Protein AF-A0A6N7MGC2-F1 (afdb_monomer)

pLDDT: mean 86.84, std 16.42, range [33.59, 98.62]

Structure (mmCIF, N/CA/C/O backbone):
data_AF-A0A6N7MGC2-F1
#
_entry.id   AF-A0A6N7MGC2-F1
#
loop_
_atom_site.group_PDB
_atom_site.id
_atom_site.type_symbol
_atom_site.label_atom_id
_atom_site.label_alt_id
_atom_site.label_comp_id
_atom_site.label_asym_id
_atom_site.label_entity_id
_atom_site.label_seq_id
_atom_site.pdbx_PDB_ins_code
_atom_site.Cartn_x
_atom_site.Cartn_y
_atom_site.Cartn_z
_atom_site.occupancy
_atom_site.B_iso_or_equiv
_atom_site.auth_seq_id
_atom_site.auth_comp_id
_atom_site.auth_asym_id
_atom_site.auth_atom_id
_atom_site.pdbx_PDB_model_num
ATOM 1 N N . MET A 1 1 ? -39.165 21.236 25.425 1.00 49.34 1 MET A N 1
ATOM 2 C CA . MET A 1 1 ? -38.342 21.626 24.255 1.00 49.34 1 MET A CA 1
ATOM 3 C C . MET A 1 1 ? -36.932 21.030 24.296 1.00 49.34 1 MET A C 1
ATOM 5 O O . MET A 1 1 ? -36.634 20.258 23.402 1.00 49.34 1 MET A O 1
ATOM 9 N N . LYS A 1 2 ? -36.107 21.239 25.341 1.00 40.44 2 LYS A N 1
ATOM 10 C CA . LYS A 1 2 ? -34.756 20.620 25.443 1.00 40.44 2 LYS A CA 1
ATOM 11 C C . LYS A 1 2 ? -34.733 19.079 25.332 1.00 40.44 2 LYS A C 1
ATOM 13 O O . LYS A 1 2 ? -33.880 18.546 24.641 1.00 40.44 2 LYS A O 1
ATOM 18 N N . LYS A 1 3 ? -35.701 18.368 25.933 1.00 43.81 3 LYS A N 1
ATOM 19 C CA . LYS A 1 3 ? -35.820 16.896 25.819 1.00 43.81 3 LYS A CA 1
ATOM 20 C C . LYS A 1 3 ? -36.226 16.407 24.418 1.00 43.81 3 LYS A C 1
ATOM 22 O O . LYS A 1 3 ? -35.813 15.330 24.025 1.00 43.81 3 LYS A O 1
ATOM 27 N N . ILE A 1 4 ? -36.994 17.203 23.668 1.00 55.88 4 ILE A N 1
ATOM 28 C CA . ILE A 1 4 ? -37.444 16.861 22.304 1.00 55.88 4 ILE A CA 1
ATOM 29 C C . ILE A 1 4 ? -36.306 17.088 21.302 1.00 55.88 4 ILE A C 1
ATOM 31 O O . ILE A 1 4 ? -36.087 16.255 20.434 1.00 55.88 4 ILE A O 1
ATOM 35 N N . VAL A 1 5 ? -35.529 18.164 21.477 1.00 54.72 5 VAL A N 1
ATOM 36 C CA . VAL A 1 5 ? -34.325 18.437 20.673 1.00 54.72 5 VAL A CA 1
ATOM 37 C C . VAL A 1 5 ? -33.244 17.377 20.921 1.00 54.72 5 VAL A C 1
ATOM 39 O O . VAL A 1 5 ? -32.645 16.898 19.968 1.00 54.72 5 VAL A O 1
ATOM 42 N N . LEU A 1 6 ? -33.048 16.939 22.173 1.00 43.72 6 LEU A N 1
ATOM 43 C CA . LEU A 1 6 ? -32.115 15.852 22.498 1.00 43.72 6 LEU A CA 1
ATOM 44 C C . LEU A 1 6 ? -32.535 14.516 21.852 1.00 43.72 6 LEU A C 1
ATOM 46 O O . LEU A 1 6 ? -31.689 13.799 21.331 1.00 43.72 6 LEU A O 1
ATOM 50 N N . PHE A 1 7 ? -33.838 14.212 21.825 1.00 50.56 7 PHE A N 1
ATOM 51 C CA . PHE A 1 7 ? -34.376 13.007 21.180 1.00 50.56 7 PHE A CA 1
ATOM 52 C C . PHE A 1 7 ? -34.230 13.050 19.648 1.00 50.56 7 PHE A C 1
ATOM 54 O O . PHE A 1 7 ? -33.883 12.047 19.034 1.00 50.56 7 PHE A O 1
ATOM 61 N N . PHE A 1 8 ? -34.422 14.224 19.036 1.00 50.25 8 PHE A N 1
ATOM 62 C CA . PHE A 1 8 ? -34.206 14.431 17.600 1.00 50.25 8 PHE A CA 1
ATOM 63 C C . PHE A 1 8 ? -32.728 14.320 17.199 1.00 50.25 8 PHE A C 1
ATOM 65 O O . PHE A 1 8 ? -32.427 13.734 16.164 1.00 50.25 8 PHE A O 1
ATOM 72 N N . ILE A 1 9 ? -31.802 14.828 18.021 1.00 54.12 9 ILE A N 1
ATOM 73 C CA . ILE A 1 9 ? -30.356 14.724 17.764 1.00 54.12 9 ILE A CA 1
ATOM 74 C C . ILE A 1 9 ? -29.882 13.268 17.894 1.00 54.12 9 ILE A C 1
ATOM 76 O O . ILE A 1 9 ? -29.154 12.795 17.028 1.00 54.12 9 ILE A O 1
ATOM 80 N N . ILE A 1 10 ? -30.348 12.526 18.906 1.00 51.56 10 ILE A N 1
ATOM 81 C CA . ILE A 1 10 ? -30.044 11.090 19.052 1.00 51.56 10 ILE A CA 1
ATOM 82 C C . ILE A 1 10 ? -30.620 10.289 17.871 1.00 51.56 10 ILE A C 1
ATOM 84 O O . ILE A 1 10 ? -29.936 9.437 17.314 1.00 51.56 10 ILE A O 1
ATOM 88 N N . SER A 1 11 ? -31.840 10.607 17.427 1.00 50.06 11 SER A N 1
ATOM 89 C CA . SER A 1 11 ? -32.467 9.960 16.268 1.00 50.06 11 SER A CA 1
ATOM 90 C C . SER A 1 11 ? -31.730 10.221 14.949 1.00 50.06 11 SER A C 1
ATOM 92 O O . SER A 1 11 ? -31.719 9.339 14.098 1.00 50.06 11 SER A O 1
ATOM 94 N N . LEU A 1 12 ? -31.134 11.403 14.760 1.00 49.72 12 LEU A N 1
ATOM 95 C CA . LEU A 1 12 ? -30.378 11.752 13.549 1.00 49.72 12 LEU A CA 1
ATOM 96 C C . LEU A 1 12 ? -29.011 11.055 13.494 1.00 49.72 12 LEU A C 1
ATOM 98 O O . LEU A 1 12 ? -28.616 10.584 12.431 1.00 49.72 12 LEU A O 1
ATOM 102 N N . VAL A 1 13 ? -28.326 10.920 14.635 1.00 50.19 13 VAL A N 1
ATOM 103 C CA . VAL A 1 13 ? -27.054 10.178 14.719 1.00 50.19 13 VAL A CA 1
ATOM 104 C C . VAL A 1 13 ? -27.277 8.687 14.440 1.00 50.19 13 VAL A C 1
ATOM 106 O O . VAL A 1 13 ? -26.535 8.090 13.665 1.00 50.19 13 VAL A O 1
ATOM 109 N N . LEU A 1 14 ? -28.357 8.100 14.970 1.00 39.97 14 LEU A N 1
ATOM 110 C CA . LEU A 1 14 ? -28.713 6.700 14.706 1.00 39.97 14 LEU A CA 1
ATOM 111 C C . LEU A 1 14 ? -29.109 6.444 13.237 1.00 39.97 14 LEU A C 1
ATOM 113 O O . LEU A 1 14 ? -28.859 5.356 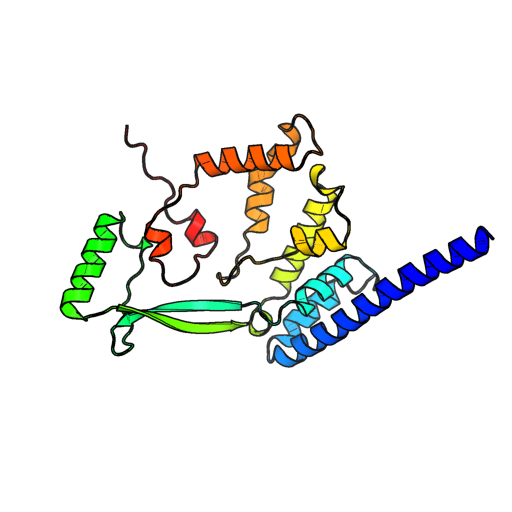12.720 1.00 39.97 14 LEU A O 1
ATOM 117 N N . PHE A 1 15 ? -29.681 7.433 12.540 1.00 42.28 15 PHE A N 1
ATOM 118 C CA . PHE A 1 15 ? -30.057 7.304 11.124 1.00 42.28 15 PHE A CA 1
ATOM 119 C C . PHE A 1 15 ? -28.846 7.378 10.175 1.00 42.28 15 PHE A C 1
ATOM 121 O O . PHE A 1 15 ? -28.777 6.630 9.203 1.00 42.28 15 PHE A O 1
ATOM 128 N N . SER A 1 16 ? -27.854 8.227 10.472 1.00 41.38 16 SER A N 1
ATOM 129 C CA . SER A 1 16 ? -26.594 8.258 9.710 1.00 41.38 16 SER A CA 1
ATOM 130 C C . SER A 1 16 ? -25.750 7.001 9.929 1.00 41.38 16 SER A C 1
ATOM 132 O O . SER A 1 16 ? -25.202 6.471 8.964 1.00 41.38 16 SER A O 1
ATOM 134 N N . CYS A 1 17 ? -25.683 6.480 11.161 1.00 46.28 17 CYS A N 1
ATOM 135 C CA . CYS A 1 17 ? -24.958 5.238 11.446 1.00 46.28 17 CYS A CA 1
ATOM 136 C C . CYS A 1 17 ? -25.584 4.019 10.749 1.00 46.28 17 CYS A C 1
ATOM 138 O O . CYS A 1 17 ? -24.862 3.156 10.256 1.00 46.28 17 CYS A O 1
ATOM 140 N N . THR A 1 18 ? -26.916 3.958 10.653 1.00 51.16 18 THR A N 1
ATOM 141 C CA . THR A 1 18 ? -27.618 2.833 10.007 1.00 51.16 18 THR A CA 1
ATOM 142 C C . THR A 1 18 ? -27.483 2.839 8.486 1.00 51.16 18 THR A C 1
ATOM 144 O O . THR A 1 18 ? -27.261 1.781 7.905 1.00 51.16 18 THR A O 1
ATOM 147 N N . GLN A 1 19 ? -27.528 4.002 7.827 1.00 51.94 19 GLN A N 1
ATOM 148 C CA . GLN A 1 19 ? -27.335 4.075 6.371 1.00 51.94 19 GLN A CA 1
ATOM 149 C C . GLN A 1 19 ? -25.905 3.724 5.939 1.00 51.94 19 GLN A C 1
ATOM 151 O O . GLN A 1 19 ? -25.724 3.016 4.948 1.00 51.94 19 GLN A O 1
ATOM 156 N N . ASN A 1 20 ? -24.894 4.175 6.690 1.00 53.59 20 ASN A N 1
ATOM 157 C CA . ASN A 1 20 ? -23.498 3.854 6.387 1.00 53.59 20 ASN A CA 1
ATOM 158 C C . ASN A 1 20 ? -23.190 2.370 6.660 1.00 53.59 20 ASN A C 1
ATOM 160 O O . ASN A 1 20 ? -22.543 1.717 5.846 1.00 53.59 20 ASN A O 1
ATOM 164 N N . GLY A 1 21 ? -23.725 1.810 7.753 1.00 58.59 21 GLY A N 1
ATOM 165 C CA . GLY A 1 21 ? -23.614 0.379 8.057 1.00 58.59 21 GLY A CA 1
ATOM 166 C C . GLY A 1 21 ? -24.287 -0.515 7.009 1.00 58.59 21 GLY A C 1
ATOM 167 O O . GLY A 1 21 ? -23.707 -1.514 6.590 1.00 58.59 21 GLY A O 1
ATOM 168 N N . GLN A 1 22 ? -25.470 -0.129 6.520 1.00 56.38 22 GLN A N 1
ATOM 169 C CA . GLN A 1 22 ? -26.197 -0.885 5.498 1.00 56.38 22 GLN A CA 1
ATOM 170 C C . GLN A 1 22 ? -25.476 -0.870 4.139 1.00 56.38 22 GLN A C 1
ATOM 172 O O . GLN A 1 22 ? -25.311 -1.920 3.524 1.00 56.38 22 GLN A O 1
ATOM 177 N N . LYS A 1 23 ? -24.973 0.292 3.701 1.00 60.22 23 LYS A N 1
ATOM 178 C CA . LYS A 1 23 ? -24.192 0.406 2.458 1.00 60.22 23 LYS A CA 1
ATOM 179 C C . LYS A 1 23 ? -22.884 -0.391 2.523 1.00 60.22 23 LYS A C 1
ATOM 181 O O . LYS A 1 23 ? -22.525 -1.066 1.561 1.00 60.22 23 LYS A O 1
ATOM 186 N N . ASN A 1 24 ? -22.190 -0.350 3.663 1.00 67.56 24 ASN A N 1
ATOM 187 C CA . ASN A 1 24 ? -20.972 -1.135 3.861 1.00 67.56 24 ASN A CA 1
ATOM 188 C C . ASN A 1 24 ? -21.269 -2.640 3.833 1.00 67.56 24 ASN A C 1
ATOM 190 O O . ASN A 1 24 ? -20.527 -3.388 3.207 1.00 67.56 24 ASN A O 1
ATOM 194 N N . SER A 1 25 ? -22.377 -3.083 4.432 1.00 72.50 25 SER A N 1
ATOM 195 C CA . SER A 1 25 ? -22.798 -4.488 4.399 1.00 72.50 25 SER A CA 1
ATOM 196 C C . SER A 1 25 ? -23.078 -4.993 2.975 1.00 72.50 25 SER A C 1
ATOM 198 O O . SER A 1 25 ? -22.617 -6.078 2.617 1.00 72.50 25 SER A O 1
ATOM 200 N N . GLU A 1 26 ? -23.758 -4.200 2.140 1.00 78.44 26 GLU A N 1
ATOM 201 C CA . GLU A 1 26 ? -24.031 -4.555 0.738 1.00 78.44 26 GLU A CA 1
ATOM 202 C C . GLU A 1 26 ? -22.740 -4.675 -0.089 1.00 78.44 26 GLU A C 1
ATOM 204 O O . GLU A 1 26 ? -22.549 -5.662 -0.805 1.00 78.44 26 GLU A O 1
ATOM 209 N N . ASN A 1 27 ? -21.814 -3.721 0.062 1.00 91.31 27 ASN A N 1
ATOM 210 C CA . ASN A 1 27 ? -20.523 -3.766 -0.624 1.00 91.31 27 ASN A CA 1
ATOM 211 C C . ASN A 1 27 ? -19.678 -4.969 -0.185 1.00 91.31 27 ASN A C 1
ATOM 213 O O . ASN A 1 27 ? -19.103 -5.661 -1.021 1.00 91.31 27 ASN A O 1
ATOM 217 N N . VAL A 1 28 ? -19.620 -5.252 1.120 1.00 94.94 28 VAL A N 1
ATOM 218 C CA . VAL A 1 28 ? -18.882 -6.405 1.657 1.00 94.94 28 VAL A CA 1
ATOM 219 C C . VAL A 1 28 ? -19.436 -7.711 1.099 1.00 94.94 28 VAL A C 1
ATOM 221 O O . VAL A 1 28 ? -18.661 -8.582 0.710 1.00 94.94 28 VAL A O 1
ATOM 224 N N . GLN A 1 29 ? -20.760 -7.849 1.000 1.00 93.94 29 GLN A N 1
ATOM 225 C CA . GLN A 1 29 ? -21.370 -9.047 0.432 1.00 93.94 29 GLN A CA 1
ATOM 2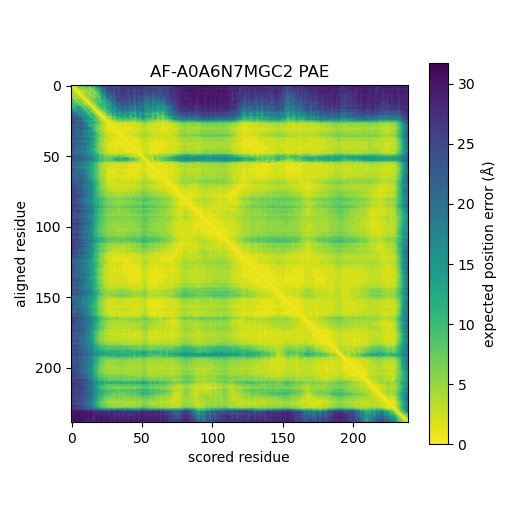26 C C . GLN A 1 29 ? -20.971 -9.244 -1.039 1.00 93.94 29 GLN A C 1
ATOM 228 O O . GLN A 1 29 ? -20.573 -10.345 -1.418 1.00 93.94 29 GLN A O 1
ATOM 233 N N . ALA A 1 30 ? -20.995 -8.176 -1.843 1.00 95.31 30 ALA A N 1
ATOM 234 C CA . ALA A 1 30 ? -20.542 -8.227 -3.233 1.00 95.31 30 ALA A CA 1
ATOM 235 C C . ALA A 1 30 ? -19.068 -8.654 -3.343 1.00 95.31 30 ALA A C 1
ATOM 237 O O . ALA A 1 30 ? -18.718 -9.493 -4.172 1.00 95.31 30 ALA A O 1
ATOM 238 N N . ILE A 1 31 ? -18.211 -8.135 -2.462 1.00 97.31 31 ILE A N 1
ATOM 239 C CA . ILE A 1 31 ? -16.792 -8.504 -2.394 1.00 97.31 31 ILE A CA 1
ATOM 240 C C . ILE A 1 31 ? -16.616 -9.979 -2.038 1.00 97.31 31 ILE A C 1
ATOM 242 O O . ILE A 1 31 ? -15.859 -10.684 -2.701 1.00 97.31 31 ILE A O 1
ATOM 246 N N . LEU A 1 32 ? -17.347 -10.476 -1.040 1.00 96.62 32 LEU A N 1
ATOM 247 C CA . LEU A 1 32 ? -17.311 -11.887 -0.652 1.00 96.62 32 LEU A CA 1
ATOM 248 C C . LEU A 1 32 ? -17.773 -12.810 -1.784 1.00 96.62 32 LEU A C 1
ATOM 250 O O . LEU A 1 32 ? -17.224 -13.900 -1.943 1.00 96.62 32 LEU A O 1
ATOM 254 N N . ASP A 1 33 ? -18.766 -12.397 -2.565 1.00 95.75 33 ASP A N 1
ATOM 255 C CA . ASP A 1 33 ? -19.266 -13.181 -3.693 1.00 95.75 33 ASP A CA 1
ATOM 256 C C . ASP A 1 33 ? -18.295 -13.166 -4.884 1.00 95.75 33 ASP A C 1
ATOM 258 O O . ASP A 1 33 ? -18.113 -14.198 -5.536 1.00 95.75 33 ASP A O 1
ATOM 262 N N . ASN A 1 34 ? -17.583 -12.055 -5.094 1.00 96.50 34 ASN A N 1
ATOM 263 C CA . ASN A 1 34 ? -16.541 -11.928 -6.117 1.00 96.50 34 ASN A CA 1
ATOM 264 C C . ASN A 1 34 ? -15.207 -12.592 -5.723 1.00 96.50 34 ASN A C 1
ATOM 266 O O . ASN A 1 34 ? -14.437 -12.980 -6.597 1.00 96.50 34 ASN A O 1
ATOM 270 N N . ALA A 1 35 ? -14.944 -12.798 -4.427 1.00 96.62 35 ALA A N 1
ATO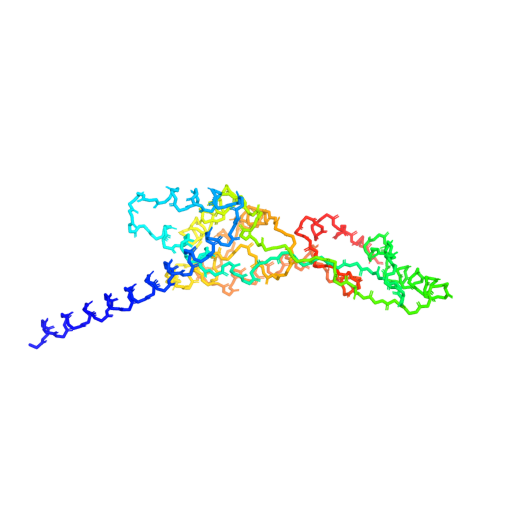M 271 C CA . ALA A 1 35 ? -13.691 -13.363 -3.909 1.00 96.62 35 ALA A CA 1
ATOM 272 C C . ALA A 1 35 ? -13.399 -14.812 -4.335 1.00 96.62 35 ALA A C 1
ATOM 274 O O . ALA A 1 35 ? -12.289 -15.316 -4.130 1.00 96.62 35 ALA A O 1
ATOM 275 N N . GLY A 1 36 ? -14.378 -15.517 -4.910 1.00 95.94 36 GLY A N 1
ATOM 276 C CA . GLY A 1 36 ? -14.206 -16.878 -5.409 1.00 95.94 36 GLY A CA 1
ATOM 277 C C . GLY A 1 36 ? -13.634 -17.814 -4.339 1.00 95.94 36 GLY A C 1
ATOM 278 O O . GLY A 1 36 ? -14.222 -18.007 -3.275 1.00 95.94 36 GLY A O 1
ATOM 279 N N . LYS A 1 37 ? -12.458 -18.398 -4.603 1.00 96.75 37 LYS A N 1
ATOM 280 C CA . LYS A 1 37 ? -11.785 -19.316 -3.661 1.00 96.75 37 LYS A CA 1
ATOM 281 C C . LYS A 1 37 ? -11.295 -18.623 -2.384 1.00 96.75 37 LYS A C 1
ATOM 283 O O . LYS A 1 37 ? -11.101 -19.303 -1.380 1.00 96.75 37 LYS A O 1
ATOM 288 N N . ASN A 1 38 ? -11.097 -17.305 -2.415 1.00 98.19 38 ASN A N 1
ATOM 289 C CA . ASN A 1 38 ? -10.557 -16.528 -1.300 1.00 98.19 38 ASN A CA 1
ATOM 290 C C . ASN A 1 38 ? -11.638 -15.986 -0.352 1.00 98.19 38 ASN A C 1
ATOM 292 O O . ASN A 1 38 ? -11.315 -15.427 0.692 1.00 98.19 38 ASN A O 1
ATOM 296 N N . LYS A 1 39 ? -12.925 -16.228 -0.645 1.00 98.12 39 LYS A N 1
ATOM 297 C CA . LYS A 1 39 ? -14.057 -15.852 0.222 1.00 98.12 39 LYS A CA 1
ATOM 298 C C . LYS A 1 39 ? -13.852 -16.261 1.684 1.00 98.12 39 LYS A C 1
ATOM 300 O O . LYS A 1 39 ? -14.164 -15.493 2.586 1.00 98.12 39 LYS A O 1
ATOM 305 N N . ALA A 1 40 ? -13.298 -17.452 1.920 1.00 98.25 40 ALA A N 1
ATOM 306 C CA . ALA A 1 40 ? -13.039 -17.953 3.269 1.00 98.25 40 ALA A CA 1
ATOM 307 C C . ALA A 1 40 ? -11.996 -17.119 4.033 1.00 98.25 40 ALA A C 1
ATOM 309 O O . ALA A 1 40 ? -12.111 -16.987 5.245 1.00 98.25 40 ALA A O 1
ATOM 310 N N . GLU A 1 41 ? -10.996 -16.550 3.355 1.00 98.62 41 GLU A N 1
ATOM 311 C CA . GLU A 1 41 ? -10.019 -15.662 3.997 1.00 98.62 41 GLU A CA 1
ATOM 312 C C . GLU A 1 41 ? -10.669 -14.336 4.392 1.00 98.62 41 GLU A C 1
ATOM 314 O O . GLU A 1 41 ? -10.503 -13.890 5.521 1.00 98.62 41 GLU A O 1
ATOM 319 N N . LEU A 1 42 ? -11.479 -13.743 3.514 1.00 98.31 42 LEU A N 1
ATOM 320 C CA . LEU A 1 42 ? -12.167 -12.488 3.824 1.00 98.31 42 LEU A CA 1
ATOM 321 C C . LEU A 1 42 ? -13.216 -12.659 4.933 1.00 98.31 42 LEU A C 1
ATOM 323 O O . LEU A 1 42 ? -13.335 -11.801 5.803 1.00 98.31 42 LEU A O 1
ATOM 327 N N . GLN A 1 43 ? -13.928 -13.791 4.956 1.00 97.56 43 GLN A N 1
ATOM 328 C CA . GLN A 1 43 ? -14.875 -14.098 6.029 1.00 97.56 43 GLN A CA 1
ATOM 329 C C . GLN A 1 43 ? -14.173 -14.219 7.389 1.00 97.56 43 GLN A C 1
ATOM 331 O O . GLN A 1 43 ? -14.656 -13.657 8.368 1.00 97.56 43 GLN A O 1
ATOM 336 N N . LYS A 1 44 ? -12.993 -14.855 7.446 1.00 98.38 44 LYS A N 1
ATOM 337 C CA . LYS A 1 44 ? -12.198 -14.946 8.684 1.00 98.38 44 LYS A CA 1
ATOM 338 C C . LYS A 1 44 ? -11.846 -13.576 9.269 1.00 98.38 44 LYS A C 1
ATOM 340 O O . LYS A 1 44 ? -11.748 -13.463 10.485 1.00 98.38 44 LYS A O 1
ATOM 345 N N . VAL A 1 45 ? -11.661 -12.545 8.437 1.00 98.00 45 VAL A N 1
ATOM 346 C CA . VAL A 1 45 ? -11.404 -11.174 8.917 1.00 98.00 45 VAL A CA 1
ATOM 347 C C . VAL A 1 45 ? -12.599 -10.639 9.700 1.00 98.00 45 VAL A C 1
ATOM 349 O O . VAL A 1 45 ? -12.417 -10.046 10.758 1.00 98.00 45 VAL A O 1
ATOM 352 N N . LEU A 1 46 ? -13.820 -10.862 9.205 1.00 95.62 46 LEU A N 1
ATOM 353 C CA . LEU A 1 46 ? -15.041 -10.464 9.908 1.00 95.62 46 LEU A CA 1
ATOM 354 C C . LEU A 1 46 ? -15.225 -11.285 11.186 1.00 95.62 46 LEU A C 1
ATOM 356 O O . LEU A 1 46 ? -15.491 -10.724 12.246 1.00 95.62 46 LEU A O 1
ATOM 360 N N . ASP A 1 47 ? -15.024 -12.601 11.093 1.00 95.88 47 ASP A N 1
ATOM 361 C CA . ASP A 1 47 ? -15.174 -13.527 12.217 1.00 95.88 47 ASP A CA 1
ATOM 362 C C . ASP A 1 47 ? -14.216 -13.195 13.376 1.00 95.88 47 ASP A C 1
ATOM 364 O O . ASP A 1 47 ? -14.578 -13.348 14.541 1.00 95.88 47 ASP A O 1
ATOM 368 N N . ALA A 1 48 ? -13.022 -12.667 13.080 1.00 96.69 48 ALA A N 1
ATOM 369 C CA . ALA A 1 48 ? -12.038 -12.257 14.084 1.00 96.69 48 ALA A CA 1
ATOM 370 C C . ALA A 1 48 ? -12.521 -11.128 15.016 1.00 96.69 48 ALA A C 1
ATOM 372 O O . ALA A 1 48 ? -11.973 -10.966 16.107 1.00 96.69 48 ALA A O 1
ATOM 373 N N . TYR A 1 49 ? -13.538 -10.360 14.610 1.00 94.69 49 TYR A N 1
ATOM 374 C CA . TYR A 1 49 ? -14.031 -9.189 15.343 1.00 94.69 49 TYR A CA 1
ATOM 375 C C . TYR A 1 49 ? -15.527 -9.255 15.685 1.00 94.69 49 TYR A C 1
ATOM 377 O O . TYR A 1 49 ? -16.101 -8.240 16.074 1.00 94.69 49 TYR A O 1
ATOM 385 N N . GLN A 1 50 ? -16.153 -10.432 15.573 1.00 88.12 50 GLN A N 1
ATOM 386 C CA . GLN A 1 50 ? -17.588 -10.629 15.830 1.00 88.12 50 GLN A CA 1
ATOM 387 C C . GLN A 1 50 ? -18.025 -10.347 17.269 1.00 88.12 50 GLN A C 1
ATOM 389 O O . GLN A 1 50 ? -19.207 -10.122 17.491 1.00 88.12 50 GLN A O 1
ATOM 394 N N . GLU A 1 51 ? -17.110 -10.354 18.242 1.00 88.19 51 GLU A N 1
ATOM 395 C CA . GLU A 1 51 ? -17.458 -10.192 19.653 1.00 88.19 51 GLU A CA 1
ATOM 396 C C . GLU A 1 51 ? -16.630 -9.078 20.327 1.00 88.19 51 GLU A C 1
ATOM 398 O O . GLU A 1 51 ? -15.409 -9.221 20.467 1.00 88.19 51 GLU A O 1
ATOM 403 N N . PRO A 1 52 ? -17.267 -7.978 20.784 1.00 82.75 52 PRO A N 1
ATOM 404 C CA . PRO A 1 52 ? -18.690 -7.666 20.610 1.00 82.75 52 PRO A CA 1
ATOM 405 C C . PRO A 1 52 ? -19.016 -7.254 19.158 1.00 82.75 52 PRO A C 1
ATOM 407 O O . PRO A 1 52 ? -18.208 -6.601 18.494 1.00 82.75 52 PRO A O 1
ATOM 410 N N . GLU A 1 53 ? -20.218 -7.602 18.687 1.00 72.88 53 GLU A N 1
ATOM 411 C CA . GLU A 1 53 ? -20.687 -7.389 17.301 1.00 72.88 53 GLU A CA 1
ATOM 412 C C . GLU A 1 53 ? -20.742 -5.902 16.895 1.00 72.88 53 GLU A C 1
ATOM 414 O O . GLU A 1 53 ? -20.753 -5.557 15.720 1.00 72.88 53 GLU A O 1
ATOM 419 N N . ASP A 1 54 ? -20.735 -4.979 17.855 1.00 75.44 54 ASP A N 1
ATOM 420 C CA . ASP A 1 54 ? -20.723 -3.535 17.616 1.00 75.44 54 ASP A CA 1
ATOM 421 C C . ASP A 1 54 ? -19.323 -2.905 17.718 1.00 75.44 54 ASP A C 1
ATOM 423 O O . ASP A 1 54 ? -19.186 -1.675 17.692 1.00 75.44 54 ASP A O 1
ATOM 427 N N . SER A 1 55 ? -18.266 -3.722 17.800 1.00 90.06 55 SER A N 1
ATOM 428 C CA . SER A 1 55 ? -16.905 -3.218 17.964 1.00 90.06 55 SER A CA 1
ATOM 429 C C . SER A 1 55 ? -16.469 -2.327 16.794 1.00 90.06 55 SER A C 1
ATOM 431 O O . SER A 1 55 ? -16.730 -2.599 15.619 1.00 90.06 55 SER A O 1
ATOM 433 N N . LEU A 1 56 ? -15.718 -1.264 17.103 1.00 94.62 56 LEU A N 1
ATOM 434 C CA . LEU A 1 56 ? -15.107 -0.410 16.076 1.00 94.62 56 LEU A CA 1
ATOM 435 C C . LEU A 1 56 ? -14.179 -1.206 15.145 1.00 94.62 56 LEU A C 1
ATOM 437 O O . LEU A 1 56 ? -14.015 -0.839 13.985 1.00 94.62 56 LEU A O 1
ATOM 441 N N . LYS A 1 57 ? -13.588 -2.306 15.629 1.00 96.12 57 LYS A N 1
ATOM 442 C CA . LYS A 1 57 ? -12.760 -3.197 14.809 1.00 96.12 57 LYS A CA 1
ATOM 443 C C . LYS A 1 57 ? -13.580 -3.935 13.755 1.00 96.12 57 LYS A C 1
ATOM 445 O O . LYS A 1 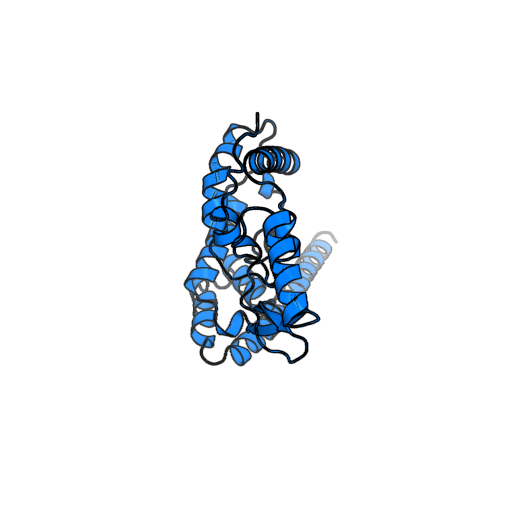57 ? -13.141 -3.996 12.610 1.00 96.12 57 LYS A O 1
ATOM 450 N N . LEU A 1 58 ? -14.781 -4.412 14.092 1.00 94.94 58 LEU A N 1
ATOM 451 C CA . LEU A 1 58 ? -15.678 -5.003 13.099 1.00 94.94 58 LEU A CA 1
ATOM 452 C C . LEU A 1 58 ? -16.129 -3.963 12.068 1.00 94.94 58 LEU A C 1
ATOM 454 O O . LEU A 1 58 ? -16.109 -4.230 10.869 1.00 94.94 58 LEU A O 1
ATOM 458 N N . GLN A 1 59 ? -16.436 -2.742 12.517 1.00 94.44 59 GLN A N 1
ATOM 459 C CA . GLN A 1 59 ? -16.764 -1.635 11.614 1.00 94.44 59 GLN A CA 1
ATOM 460 C C . GLN A 1 59 ? -15.602 -1.291 10.669 1.00 94.44 59 GLN A C 1
ATOM 462 O O . GLN A 1 59 ? -15.823 -1.060 9.482 1.00 94.44 59 GLN A O 1
ATOM 467 N N . ALA A 1 60 ? -14.362 -1.317 11.163 1.00 96.38 60 ALA A N 1
ATOM 468 C CA . ALA A 1 60 ? -13.163 -1.118 10.355 1.00 96.38 60 ALA A CA 1
ATOM 469 C C . ALA A 1 60 ? -12.943 -2.267 9.354 1.00 96.38 60 ALA A C 1
ATOM 471 O O . ALA A 1 60 ? -12.580 -2.021 8.204 1.00 96.38 60 ALA A O 1
ATOM 472 N N . ALA A 1 61 ? -13.208 -3.514 9.756 1.00 96.69 61 ALA A N 1
ATOM 473 C CA . ALA A 1 61 ? -13.157 -4.667 8.862 1.00 96.69 61 ALA A CA 1
ATOM 474 C C . ALA A 1 61 ? -14.187 -4.545 7.726 1.00 96.69 61 ALA A C 1
ATOM 476 O O . ALA A 1 61 ? -13.835 -4.735 6.561 1.00 96.69 61 ALA A O 1
ATOM 477 N N . TRP A 1 62 ? -15.428 -4.147 8.033 1.00 95.44 62 TRP A N 1
ATOM 478 C CA . TRP A 1 62 ? -16.436 -3.850 7.010 1.00 95.44 62 TRP A CA 1
ATOM 479 C C . TRP A 1 62 ? -16.017 -2.704 6.094 1.00 95.44 62 TRP A C 1
ATOM 481 O O . TRP A 1 62 ? -16.195 -2.812 4.884 1.00 95.44 62 TRP A O 1
ATOM 491 N N . PHE A 1 63 ? -15.443 -1.632 6.643 1.00 95.44 63 PHE A N 1
ATOM 492 C CA . PHE A 1 63 ? -14.950 -0.515 5.843 1.00 95.44 63 PHE A CA 1
ATOM 493 C C . PHE A 1 63 ? -13.856 -0.963 4.864 1.00 95.44 63 PHE A C 1
ATOM 495 O O . PHE A 1 63 ? -13.945 -0.657 3.677 1.00 95.44 63 PHE A O 1
ATOM 502 N N . LEU A 1 64 ? -12.852 -1.719 5.322 1.00 95.44 64 LEU A N 1
ATOM 503 C CA . LEU A 1 64 ? -11.776 -2.206 4.454 1.00 95.44 64 LEU A CA 1
ATOM 504 C C . LEU A 1 64 ? -12.297 -3.136 3.361 1.00 95.44 64 LEU A C 1
ATOM 506 O O . LEU A 1 64 ? -12.003 -2.923 2.187 1.00 95.44 64 LEU A O 1
ATOM 510 N N . LEU A 1 65 ? -13.078 -4.153 3.735 1.00 96.75 65 LEU A N 1
ATOM 511 C CA . LEU A 1 65 ? -13.600 -5.115 2.768 1.00 96.75 65 LEU A CA 1
ATOM 512 C C . LEU A 1 65 ? -14.552 -4.437 1.776 1.00 96.75 65 LEU A C 1
ATOM 514 O O . LEU A 1 65 ? -14.427 -4.656 0.578 1.00 96.75 65 LEU A O 1
ATOM 518 N N . GLY A 1 66 ? -15.440 -3.557 2.243 1.00 95.31 66 GLY A N 1
ATOM 519 C CA . GLY A 1 66 ? -16.414 -2.850 1.407 1.00 95.31 66 GLY A CA 1
ATOM 520 C C . GLY A 1 66 ? -15.814 -1.837 0.425 1.00 95.31 66 GLY A C 1
ATOM 521 O O . GLY A 1 66 ? -16.507 -1.422 -0.503 1.00 95.31 66 GLY A O 1
ATOM 522 N N . ASN A 1 67 ? -14.542 -1.462 0.593 1.00 94.44 67 ASN A N 1
ATOM 523 C CA . ASN A 1 67 ? -13.804 -0.572 -0.313 1.00 94.44 67 ASN A CA 1
ATOM 524 C C . ASN A 1 67 ? -12.727 -1.302 -1.143 1.00 94.44 67 ASN A C 1
ATOM 526 O O . ASN A 1 67 ? -11.928 -0.664 -1.830 1.00 94.44 67 ASN A O 1
ATOM 530 N N . MET A 1 68 ? -12.703 -2.638 -1.109 1.00 94.06 68 MET A N 1
ATOM 531 C CA . MET A 1 68 ? -11.678 -3.454 -1.770 1.00 94.06 68 MET A CA 1
ATOM 532 C C . MET A 1 68 ? -11.902 -3.626 -3.282 1.00 94.06 68 MET A C 1
ATOM 534 O O . MET A 1 68 ? -11.003 -4.104 -3.967 1.00 94.06 68 MET A O 1
ATOM 538 N N . ASP A 1 69 ? -13.068 -3.246 -3.824 1.00 93.88 69 ASP A N 1
ATOM 539 C CA . ASP A 1 69 ? -13.454 -3.602 -5.201 1.00 93.88 69 ASP A CA 1
ATOM 540 C C . ASP A 1 69 ? -12.433 -3.133 -6.232 1.00 93.88 69 ASP A C 1
ATOM 542 O O . ASP A 1 69 ? -12.043 -3.900 -7.103 1.00 93.88 69 ASP A O 1
ATOM 546 N N . GLU A 1 70 ? -11.937 -1.901 -6.117 1.00 92.19 70 GLU A N 1
ATOM 547 C CA . GLU A 1 70 ? -10.962 -1.328 -7.052 1.00 92.19 70 GLU A CA 1
ATOM 548 C C . GLU A 1 70 ? -9.501 -1.613 -6.674 1.00 92.19 70 GLU A C 1
ATOM 550 O O . GLU A 1 70 ? -8.597 -1.307 -7.452 1.00 92.19 70 GLU A O 1
ATOM 555 N N . GLN A 1 71 ? -9.261 -2.251 -5.529 1.00 95.75 71 GLN A N 1
ATOM 556 C CA . GLN A 1 71 ? -7.924 -2.473 -4.995 1.00 95.75 71 GLN A CA 1
ATOM 557 C C . GLN A 1 71 ? -7.276 -3.726 -5.587 1.00 95.75 71 GLN A C 1
ATOM 559 O O . GLN A 1 71 ? -7.911 -4.773 -5.748 1.00 95.75 71 GLN A O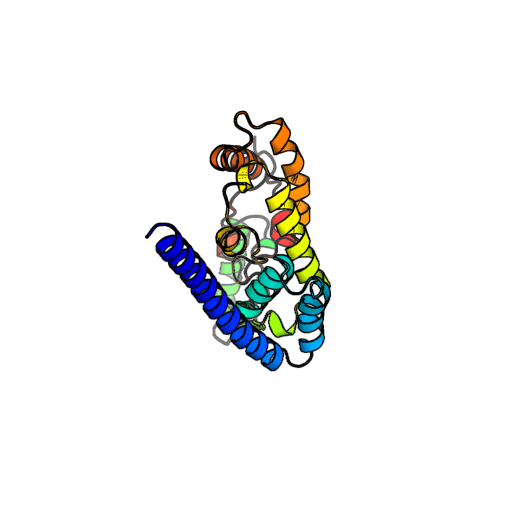 1
ATOM 564 N N . GLY A 1 72 ? -6.003 -3.609 -5.958 1.00 96.19 72 GLY A N 1
ATOM 565 C CA . GLY A 1 72 ? -5.282 -4.701 -6.593 1.00 96.19 72 GLY A CA 1
ATOM 566 C C . GLY A 1 72 ? -3.876 -4.347 -7.048 1.00 96.19 72 GLY A C 1
ATOM 567 O O . GLY A 1 72 ? -3.533 -3.182 -7.274 1.00 96.19 72 GLY A O 1
ATOM 568 N N . TYR A 1 73 ? -3.070 -5.378 -7.247 1.00 96.25 73 TYR A N 1
ATOM 569 C CA . TYR A 1 73 ? -1.725 -5.269 -7.793 1.00 96.25 73 TYR A CA 1
ATOM 570 C C . TYR A 1 73 ? -1.766 -5.230 -9.324 1.00 96.25 73 TYR A C 1
ATOM 572 O O . TYR A 1 73 ? -2.370 -6.101 -9.962 1.00 96.25 73 TYR A O 1
ATOM 580 N N . LEU A 1 74 ? -1.133 -4.219 -9.919 1.00 95.31 74 LEU A N 1
ATOM 581 C CA . LEU A 1 74 ? -1.070 -4.028 -11.366 1.00 95.31 74 LEU A CA 1
ATOM 582 C C . LEU A 1 74 ? 0.348 -4.309 -11.853 1.00 95.31 74 LEU A C 1
ATOM 584 O O . LEU A 1 74 ? 1.267 -3.560 -11.549 1.00 95.31 74 LEU A O 1
ATOM 588 N N . TYR A 1 75 ? 0.509 -5.373 -12.637 1.00 94.69 75 TYR A N 1
ATOM 589 C CA . TYR A 1 75 ? 1.812 -5.780 -13.150 1.00 94.69 75 TYR A CA 1
ATOM 590 C C . TYR A 1 75 ? 1.982 -5.362 -14.611 1.00 94.69 75 TYR A C 1
ATOM 592 O O . TYR A 1 75 ? 1.156 -5.699 -15.471 1.00 94.69 75 TYR A O 1
ATOM 600 N N . TYR A 1 76 ? 3.077 -4.661 -14.877 1.00 94.62 76 TYR A N 1
ATOM 601 C CA . TYR A 1 76 ? 3.544 -4.256 -16.193 1.00 94.62 76 TYR A CA 1
ATOM 602 C C . TYR A 1 76 ? 4.933 -4.812 -16.482 1.00 94.62 76 TYR A C 1
ATOM 604 O O . TYR A 1 76 ? 5.801 -4.890 -15.613 1.00 94.62 76 TYR A O 1
ATOM 612 N N . GLU A 1 77 ? 5.162 -5.079 -17.758 1.00 94.75 77 GLU A N 1
ATOM 613 C CA . GLU A 1 77 ? 6.474 -5.395 -18.309 1.00 94.75 77 GLU A CA 1
ATOM 614 C C . GLU A 1 77 ? 6.846 -4.374 -19.388 1.00 94.75 77 GLU A C 1
ATOM 616 O O . GLU A 1 77 ? 5.979 -3.709 -19.969 1.00 94.75 77 GLU A O 1
ATOM 621 N N . VAL A 1 78 ? 8.139 -4.256 -19.682 1.00 95.50 78 VAL A N 1
ATOM 622 C CA . VAL A 1 78 ? 8.592 -3.569 -20.893 1.00 95.50 78 VAL A CA 1
ATOM 623 C C . VAL A 1 78 ? 8.424 -4.536 -22.059 1.00 95.50 78 VAL A C 1
ATOM 625 O O . VAL A 1 78 ? 8.809 -5.696 -21.964 1.00 95.50 78 VAL A O 1
ATOM 628 N N . ALA A 1 79 ? 7.855 -4.076 -23.167 1.00 96.62 79 ALA A N 1
ATOM 629 C CA . ALA A 1 79 ? 7.687 -4.882 -24.367 1.00 96.62 79 ALA A CA 1
ATOM 630 C C . ALA A 1 79 ? 8.098 -4.113 -25.624 1.00 96.62 79 ALA A C 1
ATOM 632 O O . ALA A 1 79 ? 8.070 -2.881 -25.654 1.00 96.62 79 ALA A O 1
ATOM 633 N N . ASP A 1 80 ? 8.476 -4.847 -26.670 1.00 96.44 80 ASP A N 1
ATOM 634 C CA . ASP A 1 80 ? 8.683 -4.279 -28.000 1.00 96.44 80 ASP A CA 1
ATOM 635 C C . ASP A 1 80 ? 7.352 -4.013 -28.720 1.00 96.44 80 ASP A C 1
ATOM 637 O O . ASP A 1 80 ? 6.268 -4.385 -28.265 1.00 96.44 80 ASP A O 1
ATOM 641 N N . SER A 1 81 ? 7.428 -3.405 -29.904 1.00 95.19 81 SER A N 1
ATOM 642 C CA . SER A 1 81 ? 6.251 -3.083 -30.724 1.00 95.19 81 SER A CA 1
ATOM 643 C C . SER A 1 81 ? 5.422 -4.308 -31.152 1.00 95.19 81 SER A C 1
ATOM 645 O O . SER A 1 81 ? 4.268 -4.148 -31.546 1.00 95.19 81 SER A O 1
ATOM 647 N N . ASN A 1 82 ? 5.971 -5.523 -31.053 1.00 95.06 82 ASN A N 1
ATOM 648 C CA . ASN A 1 82 ? 5.265 -6.780 -31.309 1.00 95.06 82 ASN A CA 1
ATOM 649 C C . ASN A 1 82 ? 4.672 -7.401 -30.027 1.00 95.06 82 ASN A C 1
ATOM 651 O O . ASN A 1 82 ? 4.155 -8.515 -30.075 1.00 95.06 82 ASN A O 1
ATOM 655 N N . ASN A 1 83 ? 4.712 -6.688 -28.894 1.00 94.75 83 ASN A N 1
ATOM 656 C CA . ASN A 1 83 ? 4.327 -7.150 -27.556 1.00 94.75 83 ASN A CA 1
ATOM 657 C C . ASN A 1 83 ? 5.182 -8.304 -27.008 1.00 94.75 83 ASN A C 1
ATOM 659 O O . ASN A 1 83 ? 4.728 -9.025 -26.109 1.00 94.75 83 ASN A O 1
ATOM 663 N N . THR A 1 84 ? 6.405 -8.461 -27.522 1.00 95.62 84 THR A N 1
ATOM 664 C CA . THR A 1 84 ? 7.397 -9.381 -26.960 1.00 95.62 84 THR A CA 1
ATOM 665 C C . THR A 1 84 ? 7.994 -8.747 -25.714 1.00 95.62 84 THR A C 1
ATOM 667 O O . THR A 1 84 ? 8.488 -7.622 -25.785 1.00 95.62 84 THR A O 1
ATOM 670 N N . GLU A 1 85 ? 7.958 -9.462 -24.592 1.00 95.56 85 GLU A N 1
ATOM 671 C CA . GLU A 1 85 ? 8.573 -9.021 -23.341 1.00 95.56 85 GLU A CA 1
ATOM 672 C C . GLU A 1 85 ? 10.072 -8.751 -23.535 1.00 95.56 85 GLU A C 1
ATOM 674 O O . GLU A 1 85 ? 10.817 -9.551 -24.112 1.00 95.56 85 GLU A O 1
ATOM 679 N N . ILE A 1 86 ? 10.505 -7.605 -23.026 1.00 93.06 86 ILE A N 1
ATOM 680 C CA . ILE A 1 86 ? 11.892 -7.221 -22.856 1.00 93.06 86 ILE A CA 1
ATOM 681 C C . ILE A 1 86 ? 12.147 -7.260 -21.351 1.00 93.06 86 ILE A C 1
ATOM 683 O O . ILE A 1 86 ? 11.611 -6.432 -20.619 1.00 93.06 86 ILE A O 1
ATOM 687 N N . GLY A 1 87 ? 12.973 -8.207 -20.897 1.00 91.12 87 GLY A N 1
ATOM 688 C CA . GLY A 1 87 ? 13.405 -8.328 -19.499 1.00 91.12 87 GLY A CA 1
ATOM 689 C C . GLY A 1 87 ? 14.305 -7.166 -19.074 1.00 91.12 87 GLY A C 1
ATOM 690 O O . GLY A 1 87 ? 15.503 -7.339 -18.868 1.00 91.12 87 GLY A O 1
ATOM 691 N N . PHE A 1 88 ? 13.738 -5.965 -19.024 1.00 92.31 88 PHE A N 1
ATOM 692 C CA . PHE A 1 88 ? 14.390 -4.723 -18.660 1.00 92.31 88 PHE A CA 1
ATOM 693 C C . PHE A 1 88 ? 13.840 -4.249 -17.320 1.00 92.31 88 PHE A C 1
ATOM 695 O O . PHE A 1 88 ? 12.666 -3.895 -17.214 1.00 92.31 88 PHE A O 1
ATOM 702 N N . TYR A 1 89 ? 14.708 -4.210 -16.314 1.00 90.25 89 TYR A N 1
ATOM 703 C CA . TYR A 1 89 ? 14.385 -3.730 -14.978 1.00 90.25 89 TYR A CA 1
ATOM 704 C C . TYR A 1 89 ? 15.266 -2.521 -14.659 1.00 90.25 89 TYR A C 1
ATOM 706 O O . TYR A 1 89 ? 16.493 -2.615 -14.649 1.00 90.25 89 TYR A O 1
ATOM 714 N N . ALA A 1 90 ? 14.654 -1.358 -14.422 1.00 89.19 90 ALA A N 1
ATOM 715 C CA . ALA A 1 90 ? 15.386 -0.094 -14.284 1.00 89.19 90 ALA A CA 1
ATOM 716 C C . ALA A 1 90 ? 16.429 -0.119 -13.147 1.00 89.19 90 ALA A C 1
ATOM 718 O O . ALA A 1 90 ? 17.490 0.503 -13.248 1.00 89.19 90 ALA A O 1
ATOM 719 N N . LEU A 1 91 ? 16.148 -0.874 -12.080 1.00 87.75 91 LEU A N 1
ATOM 720 C CA . LEU A 1 91 ? 16.997 -0.974 -10.891 1.00 87.75 91 LEU A CA 1
ATOM 721 C C . LEU A 1 91 ? 18.141 -1.995 -11.009 1.00 87.75 91 LEU A C 1
ATOM 723 O O . LEU A 1 91 ? 19.029 -1.992 -10.154 1.00 87.75 91 LEU A O 1
ATOM 727 N N . ASP A 1 92 ? 18.190 -2.794 -12.080 1.00 90.50 92 ASP A N 1
ATOM 728 C CA . ASP A 1 92 ? 19.321 -3.698 -12.348 1.00 90.50 92 ASP A CA 1
ATOM 729 C C . ASP A 1 92 ? 20.594 -2.934 -12.746 1.00 90.50 92 ASP A C 1
ATOM 731 O O . ASP A 1 92 ? 21.716 -3.438 -12.636 1.00 90.50 92 ASP A O 1
ATOM 735 N N . TYR A 1 93 ? 20.441 -1.687 -13.192 1.00 90.50 93 TYR A N 1
ATOM 736 C CA . TYR A 1 93 ? 21.535 -0.832 -13.635 1.00 90.50 93 TYR A CA 1
ATOM 737 C C . TYR A 1 93 ? 22.007 0.077 -12.504 1.00 90.50 93 TYR A C 1
ATOM 739 O O . TYR A 1 93 ? 21.174 0.619 -11.789 1.00 90.50 93 TYR A O 1
ATOM 747 N N . PRO A 1 94 ? 23.319 0.337 -12.350 1.00 88.81 94 PRO A N 1
ATOM 748 C CA . PRO A 1 94 ? 23.855 1.078 -11.205 1.00 88.81 94 PRO A CA 1
ATOM 749 C C . PRO A 1 94 ? 23.542 2.581 -11.214 1.00 88.81 94 PRO A C 1
ATOM 751 O O . PRO A 1 94 ? 23.550 3.204 -10.154 1.00 88.81 94 PRO A O 1
ATOM 754 N N . THR A 1 95 ? 23.292 3.173 -12.384 1.00 90.44 95 THR A N 1
ATOM 755 C CA . THR A 1 95 ? 23.003 4.605 -12.553 1.00 90.44 95 THR A CA 1
ATOM 756 C C . THR A 1 95 ? 21.968 4.820 -13.650 1.00 90.44 95 THR A C 1
ATOM 758 O O . THR A 1 95 ? 21.792 3.957 -14.514 1.00 90.44 95 THR A O 1
ATOM 761 N N . TYR A 1 96 ? 21.324 5.991 -13.647 1.00 90.50 96 TYR A N 1
ATOM 762 C CA . TYR A 1 96 ? 20.410 6.405 -14.715 1.00 90.50 96 TYR A CA 1
ATOM 763 C C . TYR A 1 96 ? 21.088 6.345 -16.093 1.00 90.50 96 TYR A C 1
ATOM 765 O O . TYR A 1 96 ? 20.574 5.699 -16.993 1.00 90.50 96 TYR A O 1
ATOM 773 N N . ASP A 1 97 ? 22.307 6.873 -16.235 1.00 94.88 97 ASP A N 1
ATOM 774 C CA . ASP A 1 97 ? 23.040 6.819 -17.510 1.00 94.88 97 ASP A CA 1
ATOM 775 C C . ASP A 1 97 ? 23.318 5.387 -17.995 1.00 94.88 97 ASP A C 1
ATOM 777 O O . ASP A 1 97 ? 23.309 5.118 -19.196 1.00 94.88 97 ASP A O 1
ATOM 781 N N . ALA A 1 98 ? 23.612 4.456 -17.079 1.00 95.19 98 ALA A N 1
ATOM 782 C CA . ALA A 1 98 ? 23.831 3.056 -17.437 1.00 95.19 98 ALA A CA 1
ATOM 783 C C . ALA A 1 98 ? 22.534 2.396 -17.920 1.00 95.19 98 ALA A C 1
ATOM 785 O O . ALA A 1 98 ? 22.557 1.680 -18.921 1.00 95.19 98 ALA A O 1
ATOM 786 N N . MET A 1 99 ? 21.426 2.687 -17.240 1.00 95.06 99 MET A N 1
ATOM 787 C CA . MET A 1 99 ? 20.088 2.254 -17.626 1.00 95.06 99 MET A CA 1
ATOM 788 C C . MET A 1 99 ? 19.697 2.820 -19.000 1.00 95.06 99 MET A C 1
ATOM 790 O O . MET A 1 99 ? 19.289 2.052 -19.866 1.00 95.06 99 MET A O 1
ATOM 794 N N . THR A 1 100 ? 19.882 4.121 -19.242 1.00 95.69 100 THR A N 1
ATOM 795 C CA . THR A 1 100 ? 19.547 4.763 -20.525 1.00 95.69 100 THR A CA 1
ATOM 796 C C . THR A 1 100 ? 20.369 4.191 -21.675 1.00 95.69 100 THR A C 1
ATOM 798 O O . THR A 1 100 ? 19.813 3.860 -22.714 1.00 95.69 100 THR A O 1
ATOM 801 N N . ARG A 1 101 ? 21.677 3.956 -21.486 1.00 96.88 101 ARG A N 1
ATOM 802 C CA . ARG A 1 101 ? 22.499 3.292 -22.518 1.00 96.88 101 ARG A CA 1
ATOM 803 C C . ARG A 1 101 ? 22.007 1.883 -22.848 1.00 96.88 101 ARG A C 1
ATOM 805 O O . ARG A 1 101 ? 22.052 1.478 -24.007 1.00 96.88 101 ARG A O 1
ATOM 812 N N . ALA A 1 102 ? 21.568 1.127 -21.842 1.00 96.19 102 ALA A N 1
ATOM 813 C CA . ALA A 1 102 ? 21.001 -0.197 -22.064 1.00 96.19 102 ALA A CA 1
ATOM 814 C C . ALA A 1 102 ? 19.653 -0.117 -22.791 1.00 96.19 102 ALA A C 1
ATOM 816 O O . ALA A 1 102 ? 19.426 -0.876 -23.731 1.00 96.19 102 ALA A O 1
ATOM 817 N N . TRP A 1 103 ? 18.799 0.835 -22.408 1.00 95.94 103 TRP A N 1
ATOM 818 C CA . TRP A 1 103 ? 17.535 1.114 -23.085 1.00 95.94 103 TRP A CA 1
ATOM 819 C C . TRP A 1 103 ? 17.751 1.447 -24.566 1.00 95.94 103 TRP A C 1
ATOM 821 O O . TRP A 1 103 ? 17.168 0.791 -25.428 1.00 95.94 103 TRP A O 1
ATOM 831 N N . ASP A 1 104 ? 18.646 2.389 -24.870 1.00 96.69 104 ASP A N 1
ATOM 832 C CA . ASP A 1 104 ? 18.966 2.805 -26.239 1.00 96.69 104 ASP A CA 1
ATOM 833 C C . ASP A 1 104 ? 19.481 1.628 -27.079 1.00 96.69 104 ASP A C 1
ATOM 835 O O . ASP A 1 104 ? 19.020 1.411 -28.200 1.00 96.69 104 ASP A O 1
ATOM 839 N N . SER A 1 105 ? 20.364 0.798 -26.512 1.00 96.62 105 SER A N 1
ATOM 840 C CA . SER A 1 105 ? 20.875 -0.398 -27.189 1.00 96.62 105 SER A CA 1
ATOM 841 C C . SER A 1 105 ? 19.771 -1.410 -27.513 1.00 96.62 105 SER A C 1
ATOM 843 O O . SER A 1 105 ? 19.791 -2.029 -28.579 1.00 96.62 105 SER A O 1
ATOM 845 N N . ILE A 1 106 ? 18.789 -1.581 -26.624 1.00 95.81 106 ILE A N 1
ATOM 846 C CA . ILE A 1 106 ? 17.640 -2.448 -26.891 1.00 95.81 106 ILE A CA 1
ATOM 847 C C . ILE A 1 106 ? 16.766 -1.834 -27.986 1.00 95.81 106 ILE A C 1
ATOM 849 O O . ILE A 1 106 ? 16.352 -2.558 -28.891 1.00 95.81 106 ILE A O 1
ATOM 853 N N . VAL A 1 107 ? 16.516 -0.522 -27.944 1.00 96.56 107 VAL A N 1
ATOM 854 C CA . VAL A 1 107 ? 15.711 0.188 -28.950 1.00 96.56 107 VAL A CA 1
ATOM 855 C C . VAL A 1 107 ? 16.322 0.080 -30.349 1.00 96.56 107 VAL A C 1
ATOM 857 O O . VAL A 1 107 ? 15.588 -0.132 -31.313 1.00 96.56 107 VAL A O 1
ATOM 860 N N . GLU A 1 108 ? 17.648 0.152 -30.487 1.00 97.06 108 GLU A N 1
ATOM 861 C CA . GLU A 1 108 ? 18.326 -0.025 -31.781 1.00 97.06 108 GLU A CA 1
ATOM 862 C C . GLU A 1 108 ? 18.060 -1.402 -32.411 1.00 97.06 108 GLU A C 1
ATOM 864 O O . GLU A 1 108 ? 17.937 -1.519 -33.631 1.00 97.06 108 GLU A O 1
ATOM 869 N N . VAL A 1 109 ? 17.942 -2.448 -31.586 1.00 95.50 109 VAL A N 1
ATOM 870 C CA . VAL A 1 109 ? 17.756 -3.835 -32.043 1.00 95.50 109 VAL A CA 1
ATOM 871 C C . VAL A 1 109 ? 16.277 -4.212 -32.173 1.00 95.50 109 VAL A C 1
ATOM 873 O O . VAL A 1 109 ? 15.898 -4.945 -33.087 1.00 95.50 109 VAL A O 1
ATOM 876 N N . ARG A 1 110 ? 15.438 -3.758 -31.239 1.00 94.94 110 ARG A N 1
ATOM 877 C CA . ARG A 1 110 ? 14.035 -4.182 -31.075 1.00 94.94 110 ARG A CA 1
ATOM 878 C C . ARG A 1 110 ? 13.026 -3.151 -31.574 1.00 94.94 110 ARG A C 1
ATOM 880 O O . ARG A 1 110 ? 11.848 -3.473 -31.715 1.00 94.94 110 ARG A O 1
ATOM 887 N N . GLY A 1 111 ? 13.471 -1.934 -31.870 1.00 94.38 111 GLY A N 1
ATOM 888 C CA . GLY A 1 111 ? 12.599 -0.812 -32.181 1.00 94.38 111 GLY A CA 1
ATOM 889 C C . GLY A 1 111 ? 11.966 -0.212 -30.926 1.00 94.38 111 GLY A C 1
ATOM 890 O O . GLY A 1 111 ? 12.473 -0.339 -29.814 1.00 94.38 111 GLY A O 1
ATOM 891 N N . LYS A 1 112 ? 10.843 0.485 -31.109 1.00 94.31 112 LYS A N 1
ATOM 892 C CA . LYS A 1 112 ? 10.166 1.198 -30.023 1.00 94.31 112 LYS A CA 1
ATOM 893 C C . LYS A 1 112 ? 9.707 0.231 -28.926 1.00 94.31 112 LYS A C 1
ATOM 895 O O . LYS A 1 112 ? 9.045 -0.766 -29.226 1.00 94.31 112 LYS A O 1
ATOM 900 N N . LEU A 1 113 ? 10.005 0.601 -27.682 1.00 94.94 113 LEU A N 1
ATOM 901 C CA . LEU A 1 113 ? 9.546 -0.071 -26.469 1.00 94.94 113 LEU A CA 1
ATOM 902 C C . LEU A 1 113 ? 8.350 0.662 -25.847 1.00 94.94 113 LEU A C 1
ATOM 904 O O . LEU A 1 113 ? 8.195 1.878 -26.012 1.00 94.94 113 LEU A O 1
ATOM 908 N N . HIS A 1 114 ? 7.516 -0.070 -25.114 1.00 94.12 114 HIS A N 1
ATOM 909 C CA . HIS A 1 114 ? 6.405 0.470 -24.330 1.00 94.12 114 HIS A CA 1
ATOM 910 C C . HIS A 1 114 ? 6.128 -0.374 -23.085 1.00 94.12 114 HIS A C 1
ATOM 912 O O . HIS A 1 114 ? 6.499 -1.544 -23.017 1.00 94.12 114 HIS A O 1
ATOM 918 N N . GLN A 1 115 ? 5.437 0.216 -22.108 1.00 93.75 115 GLN A N 1
ATOM 919 C CA . GLN A 1 115 ? 4.899 -0.524 -20.967 1.00 93.75 115 GLN A CA 1
ATOM 920 C C . GLN A 1 115 ? 3.655 -1.301 -21.400 1.00 93.75 115 GLN A C 1
ATOM 922 O O . GLN A 1 115 ? 2.720 -0.741 -21.981 1.00 93.75 115 GLN A O 1
ATOM 927 N N . LYS A 1 116 ? 3.633 -2.600 -21.117 1.00 95.12 116 LYS A N 1
ATOM 928 C CA . LYS A 1 116 ? 2.531 -3.505 -21.435 1.00 95.12 116 LYS A CA 1
ATOM 929 C C . LYS A 1 116 ? 1.910 -4.011 -20.144 1.00 95.12 116 LYS A C 1
ATOM 931 O O . LYS A 1 116 ? 2.588 -4.620 -19.325 1.00 95.12 116 LYS A O 1
ATOM 936 N N . LYS A 1 117 ? 0.606 -3.774 -19.973 1.00 95.94 117 LYS A N 1
ATOM 937 C CA . LYS A 1 117 ? -0.159 -4.336 -18.854 1.00 95.94 117 LYS A CA 1
ATOM 938 C C . LYS A 1 117 ? -0.215 -5.852 -19.011 1.00 95.94 117 LYS A C 1
ATOM 940 O O . LYS A 1 117 ? -0.789 -6.343 -19.982 1.00 95.94 117 LYS A O 1
ATOM 945 N N . VAL A 1 118 ? 0.344 -6.572 -18.046 1.00 96.00 118 VAL A N 1
ATOM 946 C CA . VAL A 1 118 ? 0.376 -8.038 -18.031 1.00 96.00 118 VAL A CA 1
ATOM 947 C C . VAL A 1 118 ? -0.813 -8.582 -17.259 1.00 96.00 118 VAL A C 1
ATOM 949 O O . VAL A 1 118 ? -1.548 -9.432 -17.755 1.00 96.00 118 VAL A O 1
ATOM 952 N N . SER A 1 119 ? -1.028 -8.082 -16.043 1.00 96.19 119 SER A N 1
ATOM 953 C CA . SER A 1 119 ? -2.111 -8.560 -15.190 1.00 96.19 119 SER A CA 1
ATOM 954 C C . SER A 1 119 ? -2.589 -7.487 -14.223 1.00 96.19 119 SER A C 1
ATOM 956 O O . SER A 1 119 ? -1.901 -6.503 -13.961 1.00 96.19 119 SER A O 1
ATOM 958 N N . PHE A 1 120 ? -3.799 -7.682 -13.713 1.00 96.62 120 PHE A N 1
ATOM 959 C CA . PHE A 1 120 ? -4.322 -6.943 -12.578 1.00 96.62 120 PHE A CA 1
ATOM 960 C C . PHE A 1 120 ? -4.967 -7.952 -11.639 1.00 96.62 120 PHE A C 1
ATOM 962 O O . PHE A 1 120 ? -5.944 -8.590 -12.025 1.00 96.62 120 PHE A O 1
ATOM 969 N N . THR A 1 121 ? -4.378 -8.132 -10.462 1.00 96.31 121 THR A N 1
ATOM 970 C CA . THR A 1 121 ? -4.844 -9.106 -9.470 1.00 96.31 121 THR A CA 1
ATOM 971 C C . THR A 1 121 ? -5.599 -8.360 -8.391 1.00 96.31 121 THR A C 1
ATOM 973 O O . THR A 1 121 ? -5.015 -7.498 -7.735 1.00 96.31 121 THR A O 1
ATOM 976 N N . LYS A 1 122 ? -6.891 -8.651 -8.230 1.00 97.62 122 LYS A N 1
ATOM 977 C CA . LYS A 1 122 ? -7.724 -7.965 -7.241 1.00 97.62 122 LYS A CA 1
ATOM 978 C C . LYS A 1 122 ? -7.385 -8.468 -5.846 1.00 97.62 122 LYS A C 1
ATOM 980 O O . LYS A 1 122 ? -7.225 -9.670 -5.632 1.00 97.62 122 LYS A O 1
ATOM 985 N N . ASP A 1 123 ? -7.346 -7.562 -4.878 1.00 97.62 123 ASP A N 1
ATOM 986 C CA . ASP A 1 123 ? -6.984 -7.913 -3.502 1.00 97.62 123 ASP A CA 1
ATOM 987 C C . ASP A 1 123 ? -7.954 -8.945 -2.910 1.00 97.62 123 ASP A C 1
ATOM 989 O O . ASP A 1 123 ? -7.533 -9.883 -2.231 1.00 97.62 123 ASP A O 1
ATOM 993 N N . TYR A 1 124 ? -9.249 -8.839 -3.225 1.00 97.56 124 TYR A N 1
ATOM 994 C CA . TYR A 1 124 ? -10.251 -9.777 -2.719 1.00 97.56 124 TYR A CA 1
ATOM 995 C C . TYR A 1 124 ? -10.016 -11.224 -3.184 1.00 97.56 124 TYR A C 1
ATOM 997 O O . TYR A 1 124 ? -10.485 -12.157 -2.533 1.00 97.56 124 TYR A O 1
ATOM 1005 N N . GLU A 1 125 ? -9.264 -11.440 -4.269 1.00 97.44 125 GLU A N 1
ATOM 1006 C CA . GLU A 1 125 ? -8.971 -12.767 -4.823 1.00 97.44 125 GLU A CA 1
ATOM 1007 C C . GLU A 1 125 ? -7.791 -13.463 -4.136 1.00 97.44 125 GLU A C 1
ATOM 1009 O O . GLU A 1 125 ? -7.673 -14.686 -4.239 1.00 97.44 125 GLU A O 1
ATOM 1014 N N . ILE A 1 126 ? -6.902 -12.719 -3.465 1.00 97.12 126 ILE A N 1
ATOM 1015 C CA . ILE A 1 126 ? -5.614 -13.262 -2.994 1.00 97.12 126 ILE A CA 1
ATOM 1016 C C . ILE A 1 126 ? -5.237 -12.904 -1.553 1.00 97.12 126 ILE A C 1
ATOM 1018 O O . ILE A 1 126 ? -4.429 -13.619 -0.950 1.00 97.12 126 ILE A O 1
ATOM 1022 N N . THR A 1 127 ? -5.791 -11.828 -0.990 1.00 97.50 127 THR A N 1
ATOM 1023 C CA . THR A 1 127 ? -5.368 -11.305 0.313 1.00 97.50 127 THR A CA 1
ATOM 1024 C C . THR A 1 127 ? -5.725 -12.262 1.445 1.00 97.50 127 THR A C 1
ATOM 1026 O O . THR A 1 127 ? -6.832 -12.800 1.504 1.00 97.50 127 THR A O 1
ATOM 1029 N N . LYS A 1 128 ? -4.769 -12.470 2.357 1.00 98.19 128 LYS A N 1
ATOM 1030 C CA . LYS A 1 128 ? -4.904 -13.361 3.515 1.00 98.19 128 LYS A CA 1
ATOM 1031 C C . LYS A 1 128 ? -5.571 -12.678 4.696 1.00 98.19 128 LYS A C 1
ATOM 1033 O O . LYS A 1 128 ? -5.355 -11.490 4.933 1.00 98.19 128 LYS A O 1
ATOM 1038 N N . ALA A 1 129 ? -6.315 -13.467 5.467 1.00 98.31 129 ALA A N 1
ATOM 1039 C CA . ALA A 1 129 ? -6.993 -12.986 6.665 1.00 98.31 129 ALA A CA 1
ATOM 1040 C C . ALA A 1 129 ? -5.997 -12.371 7.656 1.00 98.31 129 ALA A C 1
ATOM 1042 O O . ALA A 1 129 ? -6.176 -11.236 8.089 1.00 98.31 129 ALA A O 1
ATOM 1043 N N . ASP A 1 130 ? -4.902 -13.086 7.932 1.00 98.19 130 ASP A N 1
ATOM 1044 C CA . ASP A 1 130 ? -3.883 -12.673 8.902 1.00 98.19 130 ASP A CA 1
ATOM 1045 C C . ASP A 1 130 ? -3.246 -11.321 8.546 1.00 98.19 130 ASP A C 1
ATOM 1047 O O . ASP A 1 130 ? -2.974 -10.525 9.440 1.00 98.19 130 ASP A O 1
ATOM 1051 N N . TYR A 1 131 ? -3.064 -11.021 7.254 1.00 98.19 131 TYR A N 1
ATOM 1052 C CA . TYR A 1 131 ? -2.544 -9.726 6.800 1.00 98.19 131 TYR A CA 1
ATOM 1053 C C . TYR A 1 131 ? -3.507 -8.580 7.142 1.00 98.19 131 TYR A C 1
ATOM 1055 O O . TYR A 1 131 ? -3.105 -7.577 7.732 1.00 98.19 131 TYR A O 1
ATOM 1063 N N . LEU A 1 132 ? -4.794 -8.739 6.814 1.00 98.25 132 LEU A N 1
ATOM 1064 C CA . LEU A 1 132 ? -5.810 -7.712 7.061 1.00 98.25 132 LEU A CA 1
ATOM 1065 C C . LEU A 1 132 ? -6.078 -7.524 8.556 1.00 98.25 132 LEU A C 1
ATOM 1067 O O . LEU A 1 132 ? -6.145 -6.386 9.016 1.00 98.25 132 LEU A O 1
ATOM 1071 N N . ILE A 1 133 ? -6.173 -8.620 9.313 1.00 98.50 133 ILE A N 1
ATOM 1072 C CA . ILE A 1 133 ? -6.331 -8.610 10.775 1.00 98.50 133 ILE A CA 1
ATOM 1073 C C . ILE A 1 133 ? -5.141 -7.892 11.418 1.00 98.50 133 ILE A C 1
ATOM 1075 O O . ILE A 1 133 ? -5.325 -6.958 12.198 1.00 98.50 133 ILE A O 1
ATOM 1079 N N . ASN A 1 134 ? -3.914 -8.252 11.031 1.00 98.31 134 ASN A N 1
ATOM 1080 C CA . ASN A 1 134 ? -2.713 -7.584 11.522 1.00 98.31 134 ASN A CA 1
ATOM 1081 C C . ASN A 1 134 ? -2.720 -6.086 11.175 1.00 98.31 134 ASN A C 1
ATOM 1083 O O . ASN A 1 134 ? -2.444 -5.257 12.039 1.00 98.31 134 ASN A O 1
ATOM 1087 N N . ASN A 1 135 ? -3.089 -5.701 9.948 1.00 98.31 135 ASN A N 1
ATOM 1088 C CA . ASN A 1 135 ? -3.201 -4.288 9.584 1.00 98.31 135 ASN A CA 1
ATOM 1089 C C . ASN A 1 135 ? -4.238 -3.543 10.445 1.00 98.31 135 ASN A C 1
ATOM 1091 O O . ASN A 1 135 ? -3.932 -2.454 10.931 1.00 98.31 135 ASN A O 1
ATOM 1095 N N . ILE A 1 136 ? -5.423 -4.124 10.667 1.00 98.19 136 ILE A N 1
ATOM 1096 C CA . ILE A 1 136 ? -6.473 -3.542 11.518 1.00 98.19 136 ILE A CA 1
ATOM 1097 C C . ILE A 1 136 ? -5.951 -3.362 12.946 1.00 98.19 136 ILE A C 1
ATOM 1099 O O . ILE A 1 136 ? -6.011 -2.259 13.489 1.00 98.19 136 ILE A O 1
ATOM 1103 N N . ASP A 1 137 ? -5.381 -4.402 13.550 1.00 98.38 137 ASP A N 1
ATOM 1104 C CA . ASP A 1 137 ? -4.889 -4.345 14.928 1.00 98.38 137 ASP A CA 1
ATOM 1105 C C . ASP A 1 137 ? -3.775 -3.311 15.103 1.00 98.38 137 ASP A C 1
ATOM 1107 O O . ASP A 1 137 ? -3.786 -2.525 16.055 1.00 98.38 137 ASP A O 1
ATOM 1111 N N . LEU A 1 138 ? -2.838 -3.255 14.157 1.00 98.50 138 LEU A N 1
ATOM 1112 C CA . LEU A 1 138 ? -1.765 -2.270 14.161 1.00 98.50 138 LEU A CA 1
ATOM 1113 C C . LEU A 1 138 ? -2.283 -0.847 13.922 1.00 98.50 138 LEU A C 1
ATOM 1115 O O . LEU A 1 138 ? -1.752 0.088 14.521 1.00 98.50 138 LEU A O 1
ATOM 1119 N N . ALA A 1 139 ? -3.301 -0.667 13.075 1.00 98.31 139 ALA A N 1
ATOM 1120 C CA . ALA A 1 139 ? -3.957 0.619 12.857 1.00 98.31 139 ALA A CA 1
ATOM 1121 C C . ALA A 1 139 ? -4.616 1.125 14.149 1.00 98.31 139 ALA A C 1
ATOM 1123 O O . ALA A 1 139 ? -4.367 2.261 14.555 1.00 98.31 139 ALA A O 1
ATOM 1124 N N . PHE A 1 140 ? -5.387 0.277 14.837 1.00 98.06 140 PHE A N 1
ATOM 1125 C CA . PHE A 1 140 ? -5.974 0.620 16.136 1.00 98.06 140 PHE A CA 1
ATOM 1126 C C . PHE A 1 140 ? -4.903 0.952 17.168 1.00 98.06 140 PHE A C 1
ATOM 1128 O O . PHE A 1 140 ? -4.988 1.988 17.822 1.00 98.06 140 PHE A O 1
ATOM 1135 N N . ARG A 1 141 ? -3.845 0.137 17.250 1.00 97.19 141 ARG A N 1
ATOM 1136 C CA . ARG A 1 141 ? -2.725 0.389 18.159 1.00 97.19 141 ARG A CA 1
ATOM 1137 C C . ARG A 1 141 ? -2.141 1.785 17.956 1.00 97.19 141 ARG A C 1
ATOM 1139 O O . ARG A 1 141 ? -1.998 2.529 18.918 1.00 97.19 141 ARG A O 1
ATOM 1146 N N . VAL A 1 142 ? -1.829 2.181 16.720 1.00 95.75 142 VAL A N 1
ATOM 1147 C CA . VAL A 1 142 ? -1.253 3.517 16.482 1.00 95.75 142 VAL A CA 1
ATOM 1148 C C . VAL A 1 142 ? -2.254 4.642 16.725 1.00 95.75 142 VAL A C 1
ATOM 1150 O O . VAL A 1 142 ? -1.849 5.691 17.215 1.00 95.75 142 VAL A O 1
ATOM 1153 N N . TRP A 1 143 ? -3.540 4.437 16.433 1.00 97.06 143 TRP A N 1
ATOM 1154 C CA . TRP A 1 143 ? -4.595 5.417 16.708 1.00 97.06 143 TRP A CA 1
ATOM 1155 C C . TRP A 1 143 ? -4.829 5.619 18.216 1.00 97.06 143 TRP A C 1
ATOM 1157 O O . TRP A 1 143 ? -5.111 6.719 18.697 1.00 97.06 143 TRP A O 1
ATOM 1167 N N . GLU A 1 144 ? -4.655 4.565 19.008 1.00 94.94 144 GLU A N 1
ATOM 1168 C CA . GLU A 1 144 ? -4.794 4.622 20.459 1.00 94.94 144 GLU A CA 1
ATOM 1169 C C . GLU A 1 144 ? -3.518 5.103 21.157 1.00 94.94 144 GLU A C 1
ATOM 1171 O O . GLU A 1 144 ? -3.589 5.819 22.156 1.00 94.94 144 GLU A O 1
ATOM 1176 N N . GLU A 1 145 ? -2.341 4.754 20.654 1.00 92.69 145 GLU A N 1
ATOM 1177 C CA . GLU A 1 145 ? -1.086 5.025 21.348 1.00 92.69 145 GLU A CA 1
ATOM 1178 C C . GLU A 1 145 ? -0.394 6.320 20.909 1.00 92.69 145 GLU A C 1
ATOM 1180 O O . GLU A 1 145 ? 0.434 6.839 21.666 1.00 92.69 145 GLU A O 1
ATOM 1185 N N . ASN A 1 146 ? -0.663 6.838 19.704 1.00 92.25 146 ASN A N 1
ATOM 1186 C CA . ASN A 1 146 ? 0.007 8.041 19.206 1.00 92.25 146 ASN A CA 1
ATOM 1187 C C . ASN A 1 146 ? -0.730 9.307 19.655 1.00 92.25 146 ASN A C 1
ATOM 1189 O O . ASN A 1 146 ? -1.884 9.512 19.264 1.00 92.25 146 ASN A O 1
ATOM 1193 N N . PRO A 1 147 ? -0.087 10.216 20.412 1.00 91.12 147 PRO A N 1
ATOM 1194 C CA . PRO A 1 147 ? -0.793 11.370 20.971 1.00 91.12 147 PRO A CA 1
ATOM 1195 C C . PRO A 1 147 ? -1.292 12.354 19.904 1.00 91.12 147 PRO A C 1
ATOM 1197 O O . PRO A 1 147 ? -2.351 12.955 20.075 1.00 91.12 147 PRO A O 1
ATOM 1200 N N . TRP A 1 148 ? -0.603 12.454 18.763 1.00 91.81 148 TRP A N 1
ATOM 1201 C CA . TRP A 1 148 ? -1.038 13.258 17.615 1.00 91.81 148 TRP A CA 1
ATOM 1202 C C . TRP A 1 148 ? -2.220 12.667 16.842 1.00 91.81 148 TRP A C 1
ATOM 1204 O O . TRP A 1 148 ? -2.766 13.352 15.992 1.00 91.81 148 TRP A O 1
ATOM 1214 N N . SER A 1 149 ? -2.662 11.439 17.124 1.00 93.19 149 SER A N 1
ATOM 1215 C CA . SER A 1 149 ? -3.829 10.833 16.457 1.00 93.19 149 SER A CA 1
ATOM 1216 C C . SER A 1 149 ? -5.138 10.990 17.245 1.00 93.19 149 SER A C 1
ATOM 1218 O O . SER A 1 149 ? -6.219 10.748 16.717 1.00 93.19 149 SER A O 1
ATOM 1220 N N . LYS A 1 150 ? -5.065 11.482 18.491 1.00 90.69 150 LYS A N 1
ATOM 1221 C CA . LYS A 1 150 ? -6.203 11.585 19.426 1.00 90.69 150 LYS A CA 1
ATOM 1222 C C . LYS A 1 150 ? -7.324 12.525 18.995 1.00 90.69 150 LYS A C 1
ATOM 1224 O O . LYS A 1 150 ? -8.420 12.448 19.539 1.00 90.69 150 LYS A O 1
ATOM 1229 N N . HIS A 1 151 ? -7.042 13.430 18.065 1.00 92.06 151 HIS A N 1
ATOM 1230 C CA . HIS A 1 151 ? -8.031 14.362 17.533 1.00 92.06 151 HIS A CA 1
ATOM 1231 C C . HIS A 1 151 ? -8.872 13.755 16.399 1.00 92.06 151 HIS A C 1
ATOM 1233 O O . HIS A 1 151 ? -9.845 14.377 15.981 1.00 92.06 151 HIS A O 1
ATOM 1239 N N . LEU A 1 152 ? -8.496 12.573 15.897 1.00 96.00 152 LEU A N 1
ATOM 1240 C CA . LEU A 1 152 ? -9.178 11.909 14.794 1.00 96.00 152 LEU A CA 1
ATOM 1241 C C . LEU A 1 152 ? -10.382 11.124 15.310 1.00 96.00 152 LEU A C 1
ATOM 1243 O O . LEU A 1 152 ? -10.262 10.330 16.245 1.00 96.00 152 LEU A O 1
ATOM 1247 N N . ASN A 1 153 ? -11.534 11.330 14.677 1.00 96.56 153 ASN A N 1
ATOM 1248 C CA . ASN A 1 153 ? -12.708 10.488 14.887 1.00 96.56 153 ASN A CA 1
ATOM 1249 C C . ASN A 1 153 ? -12.585 9.154 14.120 1.00 96.56 153 ASN A C 1
ATOM 1251 O O . ASN A 1 153 ? -11.622 8.933 13.387 1.00 96.56 153 ASN A O 1
ATOM 1255 N N . PHE A 1 154 ? -13.557 8.257 14.294 1.00 96.50 154 PHE A N 1
ATOM 1256 C CA . PHE A 1 154 ? -13.522 6.930 13.674 1.00 96.50 154 PHE A CA 1
ATOM 1257 C C . PHE A 1 154 ? -13.538 6.965 12.135 1.00 96.50 154 PHE A C 1
ATOM 1259 O O . PHE A 1 154 ? -12.803 6.209 11.504 1.00 96.50 154 PHE A O 1
ATOM 1266 N N . ASP A 1 155 ? -14.303 7.871 11.522 1.00 96.38 155 ASP A N 1
ATOM 1267 C CA . ASP A 1 155 ? -14.329 8.010 10.060 1.00 96.38 155 ASP A CA 1
ATOM 1268 C C . ASP A 1 155 ? -12.956 8.467 9.541 1.00 96.38 155 ASP A C 1
ATOM 1270 O O . ASP A 1 155 ? -12.405 7.901 8.603 1.00 96.38 155 ASP A O 1
ATOM 1274 N N . GLN A 1 156 ? -12.336 9.436 10.218 1.00 97.06 156 GLN A N 1
ATOM 1275 C CA . GLN A 1 156 ? -10.981 9.894 9.905 1.00 97.06 156 GLN A CA 1
ATOM 1276 C C . GLN A 1 156 ? -9.928 8.806 10.145 1.00 97.06 156 GLN A C 1
ATOM 1278 O O . GLN A 1 156 ? -8.944 8.734 9.415 1.00 97.06 156 GLN A O 1
ATOM 1283 N N . PHE A 1 157 ? -10.117 7.948 11.148 1.00 97.62 157 PHE A N 1
ATOM 1284 C CA . PHE A 1 157 ? -9.291 6.759 11.336 1.00 97.62 157 PHE A CA 1
ATOM 1285 C C . PHE A 1 157 ? -9.399 5.810 10.133 1.00 97.62 157 PHE A C 1
ATOM 1287 O O . PHE A 1 157 ? -8.365 5.369 9.624 1.00 97.62 157 PHE A O 1
ATOM 1294 N N . CYS A 1 158 ? -10.618 5.545 9.653 1.00 97.12 158 CYS A N 1
ATOM 1295 C CA . CYS A 1 158 ? -10.864 4.682 8.497 1.00 97.12 158 CYS A CA 1
ATOM 1296 C C . CYS A 1 158 ? -10.207 5.216 7.214 1.00 97.12 158 CYS A C 1
ATOM 1298 O O . CYS A 1 158 ? -9.665 4.434 6.440 1.00 97.12 158 CYS A O 1
ATOM 1300 N N . GLU A 1 159 ? -10.199 6.534 7.021 1.00 95.94 159 GLU A N 1
ATOM 1301 C CA . GLU A 1 159 ? -9.642 7.175 5.822 1.00 95.94 159 GLU A CA 1
ATOM 1302 C C . GLU A 1 159 ? -8.121 7.402 5.893 1.00 95.94 159 GLU A C 1
ATOM 1304 O O . GLU A 1 159 ? -7.431 7.305 4.881 1.00 95.94 159 GLU A O 1
ATOM 1309 N N . TYR A 1 160 ? -7.567 7.718 7.071 1.00 95.44 160 TYR A N 1
ATOM 1310 C CA . TYR A 1 160 ? -6.175 8.187 7.184 1.00 95.44 160 TYR A CA 1
ATOM 1311 C C . TYR A 1 160 ? -5.213 7.221 7.875 1.00 95.44 160 TYR A C 1
ATOM 1313 O O . TYR A 1 160 ? -4.002 7.359 7.711 1.00 95.44 160 TYR A O 1
ATOM 1321 N N . ILE A 1 161 ? -5.709 6.273 8.675 1.00 97.12 161 ILE A N 1
ATOM 1322 C CA . ILE A 1 161 ? -4.854 5.358 9.449 1.00 97.12 161 ILE A CA 1
ATOM 1323 C C . ILE A 1 161 ? -5.064 3.912 9.025 1.00 97.12 161 ILE A C 1
ATOM 1325 O O . ILE A 1 161 ? -4.086 3.178 8.918 1.00 97.12 161 ILE A O 1
ATOM 1329 N N . LEU A 1 162 ? -6.307 3.494 8.816 1.00 97.94 162 LEU A N 1
ATOM 1330 C CA . LEU A 1 162 ? -6.690 2.121 8.502 1.00 97.94 162 LEU A CA 1
ATOM 1331 C C . LEU A 1 162 ? -6.213 1.581 7.136 1.00 97.94 162 LEU A C 1
ATOM 1333 O O . LEU A 1 162 ? -5.916 0.383 7.092 1.00 97.94 162 LEU A O 1
ATOM 1337 N N . PRO A 1 163 ? -6.109 2.372 6.044 1.00 96.56 163 PRO A N 1
ATOM 1338 C CA . PRO A 1 163 ? -5.776 1.832 4.725 1.00 96.56 163 PRO A CA 1
ATOM 1339 C C . PRO A 1 163 ? -4.477 1.017 4.722 1.00 96.56 163 PRO A C 1
ATOM 1341 O O . PRO A 1 163 ? -3.500 1.374 5.384 1.00 96.56 163 PRO A O 1
ATOM 1344 N N . TYR A 1 164 ? -4.475 -0.099 3.990 1.00 96.06 164 TYR A N 1
ATOM 1345 C CA . TYR A 1 164 ? -3.342 -1.034 3.919 1.00 96.06 164 TYR A CA 1
ATOM 1346 C C . TYR A 1 164 ? -2.490 -0.875 2.650 1.00 96.06 164 TYR A C 1
ATOM 1348 O O . TYR A 1 164 ? -1.415 -1.467 2.561 1.00 96.06 164 TYR A O 1
ATOM 1356 N N . ARG A 1 165 ? -2.940 -0.062 1.687 1.00 92.81 165 ARG A N 1
ATOM 1357 C CA . ARG A 1 165 ? -2.240 0.209 0.424 1.00 92.81 165 ARG A CA 1
ATOM 1358 C C . ARG A 1 165 ? -2.389 1.660 -0.016 1.00 92.81 165 ARG A C 1
ATOM 1360 O O . ARG A 1 165 ? -3.297 2.344 0.458 1.00 92.81 165 ARG A O 1
ATOM 1367 N N . SER A 1 166 ? -1.536 2.095 -0.940 1.00 86.25 166 SER A N 1
ATOM 1368 C CA . SER A 1 166 ? -1.531 3.467 -1.461 1.00 86.25 166 SER A CA 1
ATOM 1369 C C . SER A 1 166 ? -1.822 3.578 -2.962 1.00 86.25 166 SER A C 1
ATOM 1371 O O . SER A 1 166 ? -2.413 4.572 -3.379 1.00 86.25 166 SER A O 1
ATOM 1373 N N . THR A 1 167 ? -1.364 2.636 -3.784 1.00 89.44 167 THR A N 1
ATOM 1374 C CA . THR A 1 167 ? -1.337 2.727 -5.262 1.00 89.44 167 THR A CA 1
ATOM 1375 C C . THR A 1 167 ? -1.665 1.376 -5.886 1.00 89.44 167 THR A C 1
ATOM 1377 O O . THR A 1 167 ? -2.626 0.783 -5.432 1.00 89.44 167 THR A O 1
ATOM 1380 N N . ASN A 1 168 ? -0.976 0.880 -6.924 1.00 93.81 168 ASN A N 1
ATOM 1381 C CA . ASN A 1 168 ? -1.171 -0.468 -7.461 1.00 93.81 168 ASN A CA 1
ATOM 1382 C C . ASN A 1 168 ? 0.022 -1.402 -7.180 1.00 93.81 168 ASN A C 1
ATOM 1384 O O . ASN A 1 168 ? 0.262 -2.341 -7.938 1.00 93.81 168 ASN A O 1
ATOM 1388 N N . GLU A 1 169 ? 0.711 -1.168 -6.063 1.00 92.00 169 GLU A N 1
ATOM 1389 C CA . GLU A 1 169 ? 1.907 -1.868 -5.595 1.00 92.00 169 GLU A CA 1
ATOM 1390 C C . GLU A 1 169 ? 1.627 -3.294 -5.086 1.00 92.00 169 GLU A C 1
ATOM 1392 O O . GLU A 1 169 ? 0.488 -3.608 -4.703 1.00 92.00 169 GLU A O 1
ATOM 1397 N N . PRO A 1 170 ? 2.660 -4.163 -5.046 1.00 92.00 170 P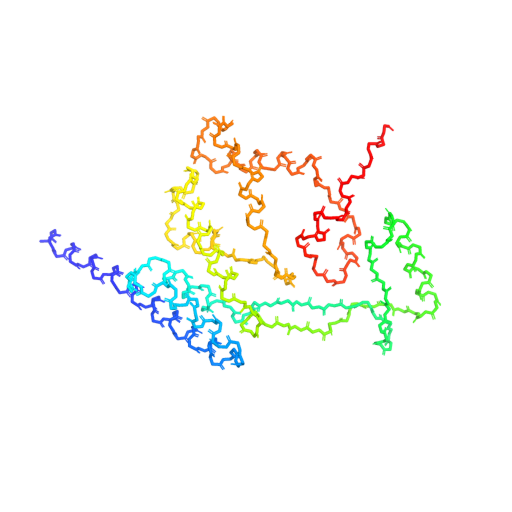RO A N 1
ATOM 1398 C CA . PRO A 1 170 ? 2.600 -5.427 -4.323 1.00 92.00 170 PRO A CA 1
ATOM 1399 C C . PRO A 1 170 ? 2.256 -5.213 -2.843 1.00 92.00 170 PRO A C 1
ATOM 1401 O O . PRO A 1 170 ? 2.837 -4.353 -2.179 1.00 92.00 170 PRO A O 1
ATOM 1404 N N . LEU A 1 171 ? 1.344 -6.026 -2.300 1.00 93.69 171 LEU A N 1
ATOM 1405 C CA . LEU A 1 171 ? 1.002 -5.965 -0.877 1.00 93.69 171 LEU A CA 1
ATOM 1406 C C . LEU A 1 171 ? 2.140 -6.493 -0.007 1.00 93.69 171 LEU A C 1
ATOM 1408 O O . LEU A 1 171 ? 2.562 -7.643 -0.141 1.00 93.69 171 LEU A O 1
ATOM 1412 N N . GLU A 1 172 ? 2.588 -5.662 0.932 1.00 93.50 172 GLU A N 1
ATOM 1413 C CA . GLU A 1 172 ? 3.661 -5.991 1.866 1.00 93.50 172 GLU A CA 1
ATOM 1414 C C . GLU A 1 172 ? 3.426 -5.388 3.257 1.00 93.50 172 GLU A C 1
ATOM 1416 O O . GLU A 1 172 ? 2.688 -4.415 3.430 1.00 93.50 172 GLU A O 1
ATOM 1421 N N . ASP A 1 173 ? 4.074 -5.970 4.268 1.00 92.56 173 ASP A N 1
ATOM 1422 C CA . ASP A 1 173 ? 3.956 -5.577 5.676 1.00 92.56 173 ASP A CA 1
ATOM 1423 C C . ASP A 1 173 ? 4.823 -4.351 6.019 1.00 92.56 173 ASP A C 1
ATOM 1425 O O . ASP A 1 173 ? 5.774 -4.421 6.800 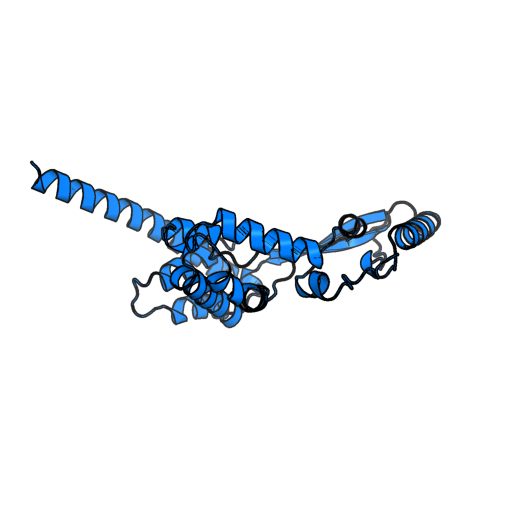1.00 92.56 173 ASP A O 1
ATOM 1429 N N . TRP A 1 174 ? 4.496 -3.193 5.444 1.00 94.12 174 TRP A N 1
ATOM 1430 C CA . TRP A 1 174 ? 5.224 -1.937 5.679 1.00 94.12 174 TRP A CA 1
ATOM 1431 C C . TRP A 1 174 ? 4.939 -1.317 7.059 1.00 94.12 174 TRP A C 1
ATOM 1433 O O . TRP A 1 174 ? 5.799 -0.663 7.656 1.00 94.12 174 TRP A O 1
ATOM 1443 N N . ARG A 1 175 ? 3.729 -1.511 7.601 1.00 95.38 175 ARG A N 1
ATOM 1444 C CA . ARG A 1 175 ? 3.272 -0.845 8.833 1.00 95.38 175 ARG A CA 1
ATOM 1445 C C . ARG A 1 175 ? 4.090 -1.225 10.077 1.00 95.38 175 ARG A C 1
ATOM 1447 O O . ARG A 1 175 ? 4.486 -0.301 10.792 1.00 95.38 175 ARG A O 1
ATOM 1454 N N . PRO A 1 176 ? 4.382 -2.514 10.363 1.00 96.00 176 PRO A N 1
ATOM 1455 C CA . PRO A 1 176 ? 5.232 -2.888 11.496 1.00 96.00 176 PRO A CA 1
ATOM 1456 C C . PRO A 1 176 ? 6.585 -2.174 11.485 1.00 96.00 176 PRO A C 1
ATOM 1458 O O . PRO A 1 176 ? 6.982 -1.614 12.507 1.00 96.00 176 PRO A O 1
ATOM 1461 N N . TYR A 1 177 ? 7.237 -2.122 10.318 1.00 94.75 177 TYR A N 1
ATOM 1462 C CA . TYR A 1 177 ? 8.536 -1.474 10.151 1.00 94.75 177 TYR A CA 1
ATOM 1463 C C . TYR A 1 177 ? 8.490 0.002 10.551 1.00 94.75 177 TYR A C 1
ATOM 1465 O O . TYR A 1 177 ? 9.324 0.456 11.331 1.00 94.75 177 TYR A O 1
ATOM 1473 N N . PHE A 1 178 ? 7.507 0.762 10.058 1.00 94.19 178 PHE A N 1
ATOM 1474 C CA . PHE A 1 178 ? 7.426 2.192 10.363 1.00 94.19 178 PHE A CA 1
ATOM 1475 C C . PHE A 1 178 ? 6.973 2.487 11.794 1.00 94.19 178 PHE A C 1
ATOM 1477 O O . PHE A 1 178 ? 7.401 3.494 12.357 1.00 94.19 178 PHE A O 1
ATOM 1484 N N . ILE A 1 179 ? 6.172 1.611 12.411 1.00 95.56 179 ILE A N 1
ATOM 1485 C CA . ILE A 1 179 ? 5.854 1.737 13.840 1.00 95.56 179 ILE A CA 1
ATOM 1486 C C . ILE A 1 179 ? 7.123 1.591 14.682 1.00 95.56 179 ILE A C 1
ATOM 1488 O O . ILE A 1 179 ? 7.365 2.415 15.561 1.00 95.56 179 ILE A O 1
ATOM 1492 N N . GLU A 1 180 ? 7.942 0.576 14.404 1.00 95.81 180 GLU A N 1
ATOM 1493 C CA . GLU A 1 180 ? 9.196 0.355 15.126 1.00 95.81 180 GLU A CA 1
ATOM 1494 C C . GLU A 1 180 ? 10.202 1.481 14.859 1.00 95.81 180 GLU A C 1
ATOM 1496 O O . GLU A 1 180 ? 10.729 2.086 15.796 1.00 95.81 180 GLU A O 1
ATOM 1501 N N . LYS A 1 181 ? 10.409 1.830 13.584 1.00 94.31 181 LYS A N 1
ATOM 1502 C CA . LYS A 1 181 ? 11.361 2.864 13.159 1.00 94.31 181 LYS A CA 1
ATOM 1503 C C . LYS A 1 181 ? 11.102 4.221 13.815 1.00 94.31 181 LYS A C 1
ATOM 1505 O O . LYS A 1 181 ? 12.057 4.945 14.088 1.00 94.31 181 LYS A O 1
ATOM 1510 N N . TYR A 1 182 ? 9.839 4.568 14.058 1.00 94.44 182 TYR A N 1
ATOM 1511 C CA . TYR A 1 182 ? 9.434 5.875 14.580 1.00 94.44 182 TYR A CA 1
ATOM 1512 C C . TYR A 1 182 ? 8.915 5.851 16.022 1.00 94.44 182 TYR A C 1
ATOM 1514 O O . TYR A 1 182 ? 8.371 6.851 16.495 1.00 94.44 182 TYR A O 1
ATOM 1522 N N . ALA A 1 183 ? 9.136 4.761 16.763 1.00 93.44 183 ALA A N 1
ATOM 1523 C CA . ALA A 1 183 ? 8.731 4.657 18.166 1.00 93.44 183 ALA A CA 1
ATOM 1524 C C . ALA A 1 183 ? 9.332 5.770 19.057 1.00 93.44 183 ALA A C 1
ATOM 1526 O O . ALA A 1 183 ? 8.684 6.222 20.000 1.00 93.44 183 ALA A O 1
ATOM 1527 N N . TRP A 1 184 ? 10.528 6.265 18.712 1.00 92.62 184 TRP A N 1
ATOM 1528 C CA . TRP A 1 184 ? 11.260 7.322 19.428 1.00 92.62 184 TRP A CA 1
ATOM 1529 C C . TRP A 1 184 ? 10.631 8.724 19.330 1.00 92.62 184 TRP A C 1
ATOM 1531 O O . TRP A 1 184 ? 11.003 9.617 20.094 1.00 92.62 184 TRP A O 1
ATOM 1541 N N . LEU A 1 185 ? 9.687 8.954 18.406 1.00 92.31 185 LEU A N 1
ATOM 1542 C CA . LEU A 1 185 ? 9.106 10.285 18.178 1.00 92.31 185 LEU A CA 1
ATOM 1543 C C . LEU A 1 185 ? 8.432 10.855 19.427 1.00 92.31 185 LEU A C 1
ATOM 1545 O O . LEU A 1 185 ? 8.542 12.053 19.691 1.00 92.31 185 LEU A O 1
ATOM 1549 N N . LYS A 1 186 ? 7.772 9.995 20.215 1.00 86.94 186 LYS A N 1
ATOM 1550 C CA . LYS A 1 186 ? 7.045 10.397 21.430 1.00 86.94 186 LYS A CA 1
ATOM 1551 C C . LYS A 1 186 ? 7.959 11.086 22.449 1.00 86.94 186 LYS A C 1
ATOM 1553 O O . LYS A 1 186 ? 7.498 11.978 23.153 1.00 86.94 186 LYS A O 1
ATOM 1558 N N . ASP A 1 187 ? 9.240 10.722 22.462 1.00 88.19 187 ASP A N 1
ATOM 1559 C CA . ASP A 1 187 ? 10.244 11.266 23.379 1.00 88.19 187 ASP A CA 1
ATOM 1560 C C . ASP A 1 187 ? 10.949 12.518 22.826 1.00 88.19 187 ASP A C 1
ATOM 1562 O O . ASP A 1 187 ? 11.650 13.212 23.562 1.00 88.19 187 ASP A O 1
ATOM 1566 N N . SER A 1 188 ? 10.786 12.816 21.530 1.00 86.50 188 SER A N 1
ATOM 1567 C CA . SER A 1 188 ? 11.518 13.888 20.832 1.00 86.50 188 SER A CA 1
ATOM 1568 C C . SER A 1 188 ? 10.665 15.105 20.472 1.00 86.50 188 SER A C 1
ATOM 1570 O O . SER A 1 188 ? 11.204 16.190 20.244 1.00 86.50 188 SER A O 1
ATOM 1572 N N . MET A 1 189 ? 9.342 14.949 20.408 1.00 88.19 189 MET A N 1
ATOM 1573 C CA . MET A 1 189 ? 8.427 16.037 20.065 1.00 88.19 189 MET A CA 1
ATOM 1574 C C . MET A 1 189 ? 8.269 17.037 21.215 1.00 88.19 189 MET A C 1
ATOM 1576 O O . MET A 1 189 ? 8.063 16.663 22.368 1.00 88.19 189 MET A O 1
ATOM 1580 N N . LYS A 1 190 ? 8.302 18.331 20.888 1.00 83.12 190 LYS A N 1
ATOM 1581 C CA . LYS A 1 190 ? 8.046 19.432 21.825 1.00 83.12 190 LYS A CA 1
ATOM 1582 C C . LYS A 1 190 ? 6.571 19.501 22.201 1.00 83.12 190 LYS A C 1
ATOM 1584 O O . LYS A 1 190 ? 6.243 19.690 23.370 1.00 83.12 190 LYS A O 1
ATOM 1589 N N . THR A 1 191 ? 5.694 19.350 21.212 1.00 86.00 191 THR A N 1
ATOM 1590 C CA . THR A 1 191 ? 4.241 19.338 21.374 1.00 86.00 191 THR A CA 1
ATOM 1591 C C . THR A 1 191 ? 3.731 17.956 21.009 1.00 86.00 191 THR A C 1
ATOM 1593 O O . THR A 1 191 ? 3.475 17.653 19.849 1.00 86.00 191 THR A O 1
ATOM 1596 N N . ILE A 1 192 ? 3.589 17.092 22.015 1.00 82.69 192 ILE A N 1
ATOM 1597 C CA . ILE A 1 192 ? 3.359 15.653 21.823 1.00 82.69 192 ILE A CA 1
ATOM 1598 C C . ILE A 1 192 ? 2.138 15.319 20.941 1.00 82.69 192 ILE A C 1
ATOM 1600 O O . ILE A 1 192 ? 2.111 14.282 20.286 1.00 82.69 192 ILE A O 1
ATOM 1604 N N . ASN A 1 193 ? 1.130 16.193 20.899 1.00 86.12 193 ASN A N 1
ATOM 1605 C CA . ASN A 1 193 ? -0.108 16.015 20.143 1.00 86.12 193 ASN A CA 1
ATOM 1606 C C . ASN A 1 193 ? -0.161 16.777 18.804 1.00 86.12 193 ASN A C 1
ATOM 1608 O O . ASN A 1 193 ? -1.223 16.787 18.185 1.00 86.12 193 ASN A O 1
ATOM 1612 N N . ASP A 1 194 ? 0.934 17.397 18.353 1.00 91.38 194 ASP A N 1
ATOM 1613 C CA . ASP A 1 194 ? 0.980 18.119 17.077 1.00 91.38 194 ASP A CA 1
ATOM 1614 C C . ASP A 1 194 ? 1.342 17.178 15.905 1.00 91.38 194 ASP A C 1
ATOM 1616 O O . ASP A 1 194 ? 2.499 16.755 15.783 1.00 91.38 194 ASP A O 1
ATOM 1620 N N . PRO A 1 195 ? 0.394 16.847 15.004 1.00 92.00 195 PRO A N 1
ATOM 1621 C CA . PRO A 1 195 ? 0.683 16.008 13.843 1.00 92.00 195 PRO A CA 1
ATOM 1622 C C . PRO A 1 195 ? 1.654 16.666 12.852 1.00 92.00 195 PRO A C 1
ATOM 1624 O O . PRO A 1 195 ? 2.363 15.953 12.140 1.00 92.00 195 PRO A O 1
ATOM 1627 N N . VAL A 1 196 ? 1.726 18.003 12.801 1.00 93.75 196 VAL A N 1
ATOM 1628 C CA . VAL A 1 196 ? 2.652 18.719 11.912 1.00 93.75 196 VAL A CA 1
ATOM 1629 C C . VAL A 1 196 ? 4.085 18.526 12.391 1.00 93.75 196 VAL A C 1
ATOM 1631 O O . VAL A 1 196 ? 4.964 18.217 11.585 1.00 93.75 196 VAL A O 1
ATOM 1634 N N . GLU A 1 197 ? 4.323 18.637 13.698 1.00 93.50 197 GLU A N 1
ATOM 1635 C CA . GLU A 1 197 ? 5.638 18.372 14.280 1.00 93.50 197 GLU A CA 1
ATOM 1636 C C . GLU A 1 197 ? 6.079 16.919 14.036 1.00 93.50 197 GLU A C 1
ATOM 1638 O O . GLU A 1 197 ? 7.207 16.698 13.588 1.00 93.50 197 GLU A O 1
ATOM 1643 N N . ALA A 1 198 ? 5.188 15.936 14.234 1.00 92.94 198 ALA A N 1
ATOM 1644 C CA . ALA A 1 198 ? 5.480 14.533 13.923 1.00 92.94 198 ALA A CA 1
ATOM 1645 C C . ALA A 1 198 ? 5.900 14.352 12.450 1.00 92.94 198 ALA A C 1
ATOM 1647 O O . ALA A 1 198 ? 6.920 13.721 12.161 1.00 92.94 198 ALA A O 1
ATOM 1648 N N . CYS A 1 199 ? 5.169 14.974 11.517 1.00 93.75 199 CYS A N 1
ATOM 1649 C CA . CYS A 1 199 ? 5.498 14.940 10.091 1.00 93.75 199 CYS A CA 1
ATOM 1650 C C . CYS A 1 199 ? 6.857 15.583 9.786 1.00 93.75 199 CYS A C 1
ATOM 1652 O O . CYS A 1 199 ? 7.588 15.085 8.933 1.00 93.75 199 CYS A O 1
ATOM 1654 N N . ILE A 1 200 ? 7.219 16.680 10.459 1.00 94.00 200 ILE A N 1
ATOM 1655 C CA . ILE A 1 200 ? 8.522 17.336 10.274 1.00 94.00 200 ILE A CA 1
ATOM 1656 C C . ILE A 1 200 ? 9.660 16.396 10.685 1.00 94.00 200 ILE A C 1
ATOM 1658 O O . ILE A 1 200 ? 10.619 16.244 9.926 1.00 94.00 200 ILE A O 1
ATOM 1662 N N . TRP A 1 201 ? 9.552 15.741 11.844 1.00 94.25 201 TRP A N 1
ATOM 1663 C CA . TRP A 1 201 ? 10.563 14.789 12.313 1.00 94.25 201 TRP A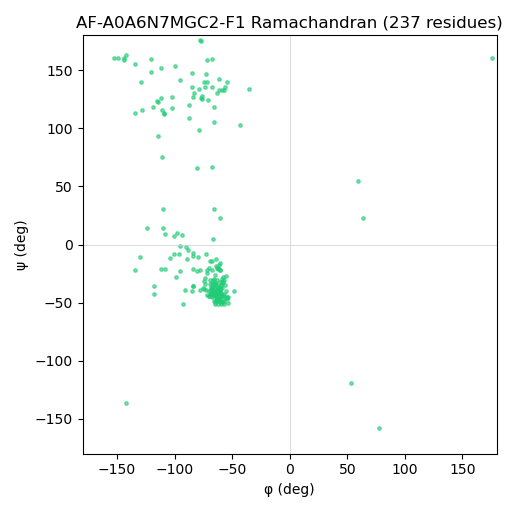 CA 1
ATOM 1664 C C . TRP A 1 201 ? 10.719 13.596 11.367 1.00 94.25 201 TRP A C 1
ATOM 1666 O O . TRP A 1 201 ? 11.840 13.299 10.951 1.00 94.25 201 TRP A O 1
ATOM 1676 N N . ILE A 1 202 ? 9.606 12.973 10.967 1.00 94.38 202 ILE A N 1
ATOM 1677 C CA . ILE A 1 202 ? 9.604 11.855 10.012 1.00 94.38 202 ILE A CA 1
ATOM 1678 C C . ILE A 1 202 ? 10.223 12.288 8.681 1.00 94.38 202 ILE A C 1
ATOM 1680 O O . ILE A 1 202 ? 11.130 11.631 8.180 1.00 94.38 202 ILE A O 1
ATOM 1684 N N . ASN A 1 203 ? 9.802 13.426 8.125 1.00 93.44 203 ASN A N 1
ATOM 1685 C CA . ASN A 1 203 ? 10.331 13.914 6.853 1.00 93.44 203 ASN A CA 1
ATOM 1686 C C . ASN A 1 203 ? 11.831 14.213 6.917 1.00 93.44 203 ASN A C 1
ATOM 1688 O O . ASN A 1 203 ? 12.537 13.974 5.939 1.00 93.44 203 ASN A O 1
ATOM 1692 N N . ASN A 1 204 ? 12.334 14.740 8.034 1.00 93.06 204 ASN A N 1
ATOM 1693 C CA . ASN A 1 204 ? 13.763 14.994 8.200 1.00 93.06 204 ASN A CA 1
ATOM 1694 C C . ASN A 1 204 ? 14.568 13.689 8.264 1.00 93.06 204 ASN A C 1
ATOM 1696 O O . ASN A 1 204 ? 15.624 13.609 7.637 1.00 93.06 204 ASN A O 1
ATOM 1700 N N . ASP A 1 205 ? 14.052 12.666 8.952 1.00 92.50 205 ASP A N 1
ATOM 1701 C CA . ASP A 1 205 ? 14.658 11.334 8.979 1.00 92.50 205 ASP A CA 1
ATOM 1702 C C . ASP A 1 205 ? 14.634 10.676 7.593 1.00 92.50 205 ASP A C 1
ATOM 1704 O O . ASP A 1 205 ? 15.686 10.279 7.101 1.00 92.50 205 ASP A O 1
ATOM 1708 N N . ILE A 1 206 ? 13.481 10.632 6.914 1.00 90.38 206 ILE A N 1
ATOM 1709 C CA . ILE A 1 206 ? 13.349 10.089 5.549 1.00 90.38 206 ILE A CA 1
ATOM 1710 C C . ILE A 1 206 ? 14.339 10.782 4.612 1.00 90.38 206 ILE A C 1
ATOM 1712 O O . ILE A 1 206 ? 15.079 10.124 3.889 1.00 90.38 206 ILE A O 1
ATOM 1716 N N . LYS A 1 207 ? 14.459 12.112 4.679 1.00 88.69 207 LYS A N 1
ATOM 1717 C CA . LYS A 1 207 ? 15.464 12.879 3.927 1.00 88.69 207 LYS A CA 1
ATOM 1718 C C . LYS A 1 207 ? 16.908 12.616 4.371 1.00 88.69 207 LYS A C 1
ATOM 1720 O O . LYS A 1 207 ? 17.792 13.284 3.853 1.00 88.69 207 LYS A O 1
ATOM 1725 N N . SER A 1 208 ? 17.221 11.706 5.274 1.00 87.94 208 SER A N 1
ATOM 1726 C CA . SER A 1 208 ? 18.609 11.319 5.556 1.00 87.94 208 SER A CA 1
ATOM 1727 C C . SER A 1 208 ? 19.007 10.029 4.836 1.00 87.94 208 SER A C 1
ATOM 1729 O O . SER A 1 208 ? 20.169 9.881 4.467 1.00 87.94 208 SER A O 1
ATOM 1731 N N . TRP A 1 209 ? 18.046 9.140 4.566 1.00 85.38 209 TRP A N 1
ATOM 1732 C CA . TRP A 1 209 ? 18.298 7.798 4.031 1.00 85.38 209 TRP A CA 1
ATOM 1733 C C . TRP A 1 209 ? 17.452 7.440 2.806 1.00 85.38 209 TRP A C 1
ATOM 1735 O O . TRP A 1 209 ? 17.749 6.454 2.155 1.00 85.38 209 TRP A O 1
ATOM 1745 N N . PHE A 1 210 ? 16.433 8.220 2.454 1.00 84.12 210 PHE A N 1
ATOM 1746 C CA . PHE A 1 210 ? 15.643 8.059 1.239 1.00 84.12 210 PHE A CA 1
ATOM 1747 C C . PHE A 1 210 ? 15.911 9.238 0.301 1.00 84.12 210 PHE A C 1
ATOM 1749 O O . PHE A 1 210 ? 15.832 10.420 0.670 1.00 84.12 210 PHE A O 1
ATOM 1756 N N . ARG A 1 211 ? 16.283 8.920 -0.934 1.00 80.25 211 ARG A N 1
ATOM 1757 C CA . ARG A 1 211 ? 16.539 9.888 -1.997 1.00 80.25 211 ARG A CA 1
ATOM 1758 C C . ARG A 1 211 ? 15.745 9.465 -3.210 1.00 80.25 211 ARG A C 1
ATOM 1760 O O . ARG A 1 211 ? 15.661 8.282 -3.518 1.00 80.25 211 ARG A O 1
ATOM 1767 N N . PHE A 1 212 ? 15.175 10.458 -3.874 1.00 80.25 212 PHE A N 1
ATOM 1768 C CA . PHE A 1 212 ? 14.541 10.233 -5.154 1.00 80.25 212 PHE A CA 1
ATOM 1769 C C . PHE A 1 212 ? 15.594 9.772 -6.169 1.00 80.25 212 PHE A C 1
ATOM 1771 O O . PHE A 1 212 ? 16.638 10.416 -6.302 1.00 80.25 212 PHE A O 1
ATOM 1778 N N . ASP A 1 213 ? 15.297 8.685 -6.875 1.00 83.56 213 ASP A N 1
ATOM 1779 C CA . ASP A 1 213 ? 16.100 8.179 -7.977 1.00 83.56 213 ASP A CA 1
ATOM 1780 C C . ASP A 1 213 ? 15.296 8.269 -9.281 1.00 83.56 213 ASP A C 1
ATOM 1782 O O . ASP A 1 213 ? 14.200 7.711 -9.352 1.00 83.56 213 ASP A O 1
ATOM 1786 N N . PRO A 1 214 ? 15.799 8.945 -10.330 1.00 86.88 214 PRO A N 1
ATOM 1787 C CA . PRO A 1 214 ? 15.068 9.080 -11.588 1.00 86.88 214 PRO A CA 1
ATOM 1788 C C . PRO A 1 214 ? 14.770 7.739 -12.269 1.00 86.88 214 PRO A C 1
ATOM 1790 O O . PRO A 1 214 ? 13.800 7.661 -13.018 1.00 86.88 214 PRO A O 1
ATOM 1793 N N . ARG A 1 215 ? 15.527 6.670 -11.972 1.00 88.19 215 ARG A N 1
ATOM 1794 C CA . ARG A 1 215 ? 15.240 5.314 -12.470 1.00 88.19 215 ARG A CA 1
ATOM 1795 C C . ARG A 1 215 ? 13.875 4.797 -12.009 1.00 88.19 215 ARG A C 1
ATOM 1797 O O . ARG A 1 215 ? 13.314 3.935 -12.674 1.00 88.19 215 ARG A O 1
ATOM 1804 N N . PHE A 1 216 ? 13.313 5.332 -10.921 1.00 84.88 216 PHE A N 1
ATOM 1805 C CA . PHE A 1 216 ? 11.973 4.962 -10.460 1.00 84.88 216 PHE A CA 1
ATOM 1806 C C . PHE A 1 216 ? 10.873 5.314 -11.471 1.00 84.88 216 PHE A C 1
ATOM 1808 O O . PHE A 1 216 ? 9.895 4.582 -11.547 1.00 84.88 216 PHE A O 1
ATOM 1815 N N . TYR A 1 217 ? 11.032 6.369 -12.284 1.00 83.75 217 TYR A N 1
ATOM 1816 C CA . TYR A 1 217 ? 10.056 6.691 -13.340 1.00 83.75 217 TYR A CA 1
ATOM 1817 C C . TYR A 1 217 ? 10.098 5.718 -14.521 1.00 83.75 217 TYR A C 1
ATOM 1819 O O . TYR A 1 217 ? 9.118 5.600 -15.250 1.00 83.75 217 TYR A O 1
ATOM 1827 N N . GLU A 1 218 ? 11.222 5.027 -14.702 1.00 86.31 218 GLU A N 1
ATOM 1828 C CA . GLU A 1 218 ? 11.427 4.081 -15.802 1.00 86.31 218 GLU A CA 1
ATOM 1829 C C . GLU A 1 218 ? 11.113 2.638 -15.384 1.00 86.31 218 GLU A C 1
ATOM 1831 O O . GLU A 1 218 ? 11.217 1.704 -16.182 1.00 86.31 218 GLU A O 1
ATOM 1836 N N . HIS A 1 219 ? 10.731 2.440 -14.121 1.00 84.56 219 HIS A N 1
ATOM 1837 C CA . HIS A 1 219 ? 10.285 1.155 -13.623 1.00 84.56 219 HIS A CA 1
ATOM 1838 C C . HIS A 1 219 ? 8.855 0.886 -14.106 1.00 84.56 219 HIS A C 1
ATOM 1840 O O . HIS A 1 219 ? 7.964 1.709 -13.920 1.00 84.56 219 HIS A O 1
ATOM 1846 N N . ALA A 1 220 ? 8.628 -0.255 -14.763 1.00 87.31 220 ALA A N 1
ATOM 1847 C CA . ALA A 1 220 ? 7.346 -0.523 -15.416 1.00 87.31 220 ALA A CA 1
ATOM 1848 C C . ALA A 1 220 ? 6.192 -0.722 -14.416 1.00 87.31 220 ALA A C 1
ATOM 1850 O O . ALA A 1 220 ? 5.069 -0.314 -14.693 1.00 87.31 220 ALA A O 1
ATOM 1851 N N . THR A 1 221 ? 6.472 -1.350 -13.273 1.00 89.25 221 THR A N 1
ATOM 1852 C CA . THR A 1 221 ? 5.489 -1.674 -12.226 1.00 89.25 221 THR A CA 1
ATOM 1853 C C . THR A 1 221 ? 5.743 -0.852 -10.962 1.00 89.25 221 THR A C 1
ATOM 1855 O O . THR A 1 221 ? 6.883 -0.496 -10.690 1.00 89.25 221 THR A O 1
ATOM 1858 N N . ASP A 1 222 ? 4.722 -0.565 -10.158 1.00 87.62 222 ASP A N 1
ATOM 1859 C CA . ASP A 1 222 ? 4.930 0.059 -8.846 1.00 87.62 222 ASP A CA 1
ATOM 1860 C C . ASP A 1 222 ? 5.835 -0.820 -7.961 1.00 87.62 222 ASP A C 1
ATOM 1862 O O . ASP A 1 222 ? 5.630 -2.031 -7.852 1.00 87.62 222 ASP A O 1
ATOM 1866 N N . LEU A 1 223 ? 6.841 -0.212 -7.328 1.00 87.12 223 LEU A N 1
ATOM 1867 C CA . LEU A 1 223 ? 7.795 -0.924 -6.474 1.00 87.12 223 LEU A CA 1
ATOM 1868 C C . LEU A 1 223 ? 7.149 -1.366 -5.159 1.00 87.12 223 LEU A C 1
ATOM 1870 O O . LEU A 1 223 ? 6.431 -0.596 -4.516 1.00 87.12 223 LEU A O 1
ATOM 1874 N N . GLY A 1 224 ? 7.480 -2.580 -4.718 1.00 88.94 224 GLY A N 1
ATOM 1875 C CA . GLY A 1 224 ? 7.148 -3.043 -3.373 1.00 88.94 224 GLY A CA 1
ATOM 1876 C C . GLY A 1 224 ? 7.917 -2.277 -2.290 1.00 88.94 224 GLY A C 1
ATOM 1877 O O . GLY A 1 224 ? 8.987 -1.710 -2.524 1.00 88.94 224 GLY A O 1
ATOM 1878 N N . PHE A 1 225 ? 7.409 -2.300 -1.060 1.00 89.31 225 PHE A N 1
ATOM 1879 C CA . PHE A 1 225 ? 8.085 -1.720 0.102 1.00 89.31 225 PHE A CA 1
ATOM 1880 C C . PHE A 1 225 ? 9.491 -2.311 0.324 1.00 89.31 225 PHE A C 1
ATOM 1882 O O . PHE A 1 225 ? 10.440 -1.567 0.567 1.00 89.31 225 PHE A O 1
ATOM 1889 N N . LYS A 1 226 ? 9.664 -3.628 0.192 1.00 87.94 226 LYS A N 1
ATOM 1890 C CA . LYS A 1 226 ? 10.955 -4.313 0.289 1.00 87.94 226 LYS A CA 1
ATOM 1891 C C . LYS A 1 226 ? 11.899 -3.842 -0.794 1.00 87.94 226 LYS A C 1
ATOM 1893 O O . LYS A 1 226 ? 13.020 -3.501 -0.458 1.00 87.94 226 LYS A O 1
ATOM 1898 N N . GLU A 1 227 ? 11.462 -3.733 -2.046 1.00 83.56 227 GLU A N 1
ATOM 1899 C CA . GLU A 1 227 ? 12.308 -3.208 -3.126 1.00 83.56 227 GLU A CA 1
ATOM 1900 C C . GLU A 1 227 ? 12.732 -1.757 -2.855 1.00 83.56 227 GLU A C 1
ATOM 1902 O O . GLU A 1 227 ? 13.897 -1.408 -3.043 1.00 83.56 227 GLU A O 1
ATOM 1907 N N . LEU A 1 228 ? 11.826 -0.923 -2.333 1.00 84.12 228 LEU A N 1
ATOM 1908 C CA . LEU A 1 228 ? 12.135 0.457 -1.946 1.00 84.12 228 LEU A CA 1
ATOM 1909 C C . LEU A 1 228 ? 13.175 0.536 -0.815 1.00 84.12 228 LEU A C 1
ATOM 1911 O O . LEU A 1 228 ? 14.010 1.441 -0.813 1.00 84.12 228 LEU A O 1
ATOM 1915 N N . ILE A 1 229 ? 13.149 -0.398 0.141 1.00 81.62 229 ILE A N 1
ATOM 1916 C CA . ILE A 1 229 ? 14.092 -0.441 1.270 1.00 81.62 229 ILE A CA 1
ATOM 1917 C C . ILE A 1 229 ? 15.408 -1.157 0.907 1.00 81.62 229 ILE A C 1
ATOM 1919 O O . ILE A 1 229 ? 16.486 -0.712 1.310 1.00 81.62 229 ILE A O 1
ATOM 1923 N N . GLU A 1 230 ? 15.344 -2.250 0.146 1.00 76.25 230 GLU A N 1
ATOM 1924 C CA . GLU A 1 230 ? 16.470 -3.096 -0.275 1.00 76.25 230 GLU A CA 1
ATOM 1925 C C . GLU A 1 230 ? 17.238 -2.523 -1.467 1.00 76.25 230 GLU A C 1
ATOM 1927 O O . GLU A 1 230 ? 18.421 -2.836 -1.626 1.00 76.25 230 GLU A O 1
ATOM 1932 N N . GLY A 1 231 ? 16.608 -1.654 -2.266 1.00 61.41 231 GLY A N 1
ATOM 1933 C CA . GLY A 1 231 ? 17.115 -1.022 -3.491 1.00 61.41 231 GLY A CA 1
ATOM 1934 C C . GLY A 1 231 ? 18.366 -0.144 -3.343 1.00 61.41 231 GLY A C 1
ATOM 1935 O O . GLY A 1 231 ? 18.636 0.700 -4.191 1.00 61.41 231 GLY A O 1
ATOM 1936 N N . LYS A 1 232 ? 19.184 -0.353 -2.304 1.00 51.31 232 LYS A N 1
ATOM 1937 C CA . LYS A 1 232 ? 20.507 0.252 -2.105 1.00 51.31 232 LYS A CA 1
ATOM 1938 C C . LYS A 1 232 ? 20.453 1.777 -2.064 1.00 51.31 232 LYS A C 1
ATOM 1940 O O . LYS A 1 232 ? 21.252 2.457 -2.700 1.00 51.31 232 LYS A O 1
ATOM 1945 N N . LEU A 1 233 ? 19.625 2.314 -1.174 1.00 47.19 233 LEU A N 1
ATOM 1946 C CA . LEU A 1 233 ? 19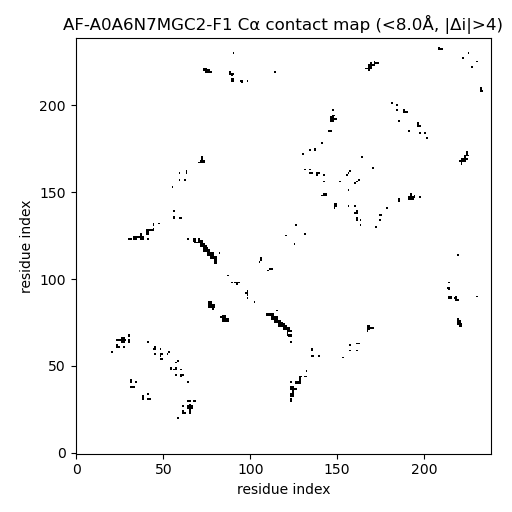.653 3.711 -0.716 1.00 47.19 233 LEU A CA 1
ATOM 1947 C C . LEU A 1 233 ? 20.925 4.095 0.087 1.00 47.19 233 LEU A C 1
ATOM 1949 O O . LEU A 1 233 ? 20.916 4.958 0.961 1.00 47.19 233 LEU A O 1
ATOM 1953 N N . ARG A 1 234 ? 22.061 3.466 -0.221 1.00 38.69 234 ARG A N 1
ATOM 1954 C CA . ARG A 1 234 ? 23.391 4.008 0.042 1.00 38.69 234 ARG A CA 1
ATOM 1955 C C . ARG A 1 234 ? 24.009 4.345 -1.304 1.00 38.69 234 ARG A C 1
ATOM 1957 O O . ARG A 1 234 ? 24.915 3.650 -1.762 1.00 38.69 234 ARG A O 1
ATOM 1964 N N . THR A 1 235 ? 23.573 5.438 -1.921 1.00 38.31 235 THR A N 1
ATOM 1965 C CA . THR A 1 235 ? 24.537 6.174 -2.734 1.00 38.31 235 THR A CA 1
ATOM 1966 C C . THR A 1 235 ? 25.556 6.703 -1.741 1.00 38.31 235 THR A C 1
ATOM 1968 O O . THR A 1 235 ? 25.264 7.550 -0.897 1.00 38.31 235 THR A O 1
ATOM 1971 N N . VAL A 1 236 ? 26.709 6.044 -1.765 1.00 37.59 236 VAL A N 1
ATOM 1972 C CA . VAL A 1 236 ? 27.956 6.432 -1.125 1.00 37.59 236 VAL A CA 1
ATOM 1973 C C . VAL A 1 236 ? 28.076 7.951 -1.172 1.00 37.59 236 VAL A C 1
ATOM 1975 O O . VAL A 1 236 ? 27.807 8.553 -2.211 1.00 37.59 236 VAL A O 1
ATOM 1978 N N . LEU A 1 237 ? 28.450 8.544 -0.037 1.00 36.75 237 LEU A N 1
ATOM 1979 C CA . LEU A 1 237 ? 28.987 9.897 0.027 1.00 36.75 237 LEU A CA 1
ATOM 1980 C C . LEU A 1 237 ? 29.981 10.055 -1.129 1.00 36.75 237 LEU A C 1
ATOM 1982 O O . LEU A 1 237 ? 31.078 9.505 -1.079 1.00 36.75 237 LEU A O 1
ATOM 1986 N N . LEU A 1 238 ? 29.578 10.742 -2.193 1.00 33.59 238 LEU A N 1
ATOM 1987 C CA . LEU A 1 238 ? 30.551 11.384 -3.051 1.00 33.59 238 LEU A CA 1
ATOM 1988 C C . LEU A 1 238 ? 30.918 12.653 -2.290 1.00 33.59 238 LEU A C 1
ATOM 1990 O O . LEU A 1 238 ? 30.125 13.594 -2.227 1.00 33.59 238 LEU A O 1
ATOM 1994 N N . GLU A 1 239 ? 32.047 12.558 -1.588 1.00 33.91 239 GLU A N 1
ATOM 1995 C CA . GLU A 1 239 ? 32.842 13.711 -1.160 1.00 33.91 239 GLU A CA 1
ATOM 1996 C C . GLU A 1 239 ? 33.078 14.678 -2.329 1.00 33.91 239 GLU A C 1
ATOM 1998 O O . GLU A 1 239 ? 33.274 14.197 -3.473 1.00 33.91 239 GLU A O 1
#

Secondary structure (DSSP, 8-state):
-HHHHHHHHHHHHHHHHHHHHHHHHHHHHHHHHHTGGGHHHHHHHHHTT-SSTT-HHHHHHHHHHHT-TT-EEEEEEEEETT--EE---GGGSSSHHHHHHHHHHHHHHH--EEEEEEEEEEHHHH--HHHHHHHHHHHHHHHHH-GGGTT--HHHHHHHTS---SSSPPP--HHHHHHHHTTTHHHH-SSTT-HHHHHHHHHHHHHHH----GGGGG-SSPPPHHHHHHS--------

Mean predicted aligned error: 8.0 Å

Radius of gyration: 22.96 Å; Cα contacts (8 Å, |Δi|>4): 257; chains: 1; bounding box: 71×41×58 Å

Sequence (239 aa):
MKKIVLFFIISLVLFSCTQNGQKNSENVQAILDNAGKNKAELQKVLDAYQEPEDSLKLQAAWFLLGNMDEQGYLYYEVADSNNTEIGFYALDYPTYDAMTRAWDSIVEVRGKLHQKKVSFTKDYEITKADYLINNIDLAFRVWEENPWSKHLNFDQFCEYILPYRSTNEPLEDWRPYFIEKYAWLKDSMKTINDPVEACIWINNDIKSWFRFDPRFYEHATDLGFKELIEGKLRTVLLE

Foldseek 3Di:
DVVVVVVVVVVVVVVVVVVVVVLLVVLLVVLLVVLVVLSVQLVVLLVVPVVVPPDLLNVLSSLASSPQPPAWAWDKFKAAPVRHGDPQALLVAPAPVRSVVVVVVCCVVRNDIDIDTDDTGGCSNDPGNCLLNVLSVLLVVCCVPQLQNVVDDSVSSSVPRRDQDDDNEDRDDVSVVVCVVLVCVCVVDPPRRHVVSSVVVVVVVCVVQPDDGPSCVVGSGHYDPCCRVVSCSPPDPPD

Solvent-accessible surface area (backbone atoms only — not comparable to full-atom values): 13598 Å² total; per-residue (Å²): 106,71,70,58,54,52,51,51,53,54,52,50,53,54,50,54,54,49,54,54,52,51,54,29,52,54,36,29,50,54,41,45,68,68,8,61,90,24,26,66,30,56,49,47,41,48,61,76,27,49,80,58,73,82,34,68,63,29,54,48,43,37,52,54,47,34,62,32,84,88,37,36,34,45,42,36,39,34,16,31,79,85,69,47,78,42,99,67,59,38,82,80,34,95,42,60,70,56,34,49,54,52,50,53,56,45,34,76,76,58,41,63,70,46,77,39,83,73,50,72,48,49,40,54,55,69,53,52,29,68,60,54,48,48,45,48,54,52,29,51,48,49,48,73,69,36,60,41,38,67,84,55,52,70,69,54,36,54,70,74,52,46,63,85,76,92,73,41,35,56,91,62,84,55,64,66,55,54,52,63,76,50,59,65,49,76,81,69,48,91,56,60,55,40,54,66,59,55,50,51,56,52,52,56,53,45,63,73,56,57,74,93,54,79,40,64,78,64,35,63,37,59,71,31,62,63,54,68,67,68,66,58,65,67,77,68,86,80,124